Protein AF-A0A2G6D3P4-F1 (afdb_monomer_lite)

pLDDT: mean 76.09, std 11.45, range [40.69, 96.81]

Secondary structure (DSSP, 8-state):
---PPP--------HHHHHHHHHTS----------S----HHHHHHHHHHHHHHHHHHHHHHHHHHHHHHHHHHHHHHHHHHHH-----STTHHHHHHHHHHHHHHHHHHHHHHHHHHHHHHHHHHHGGG-S-S-GGG--HHHHHHHHHHHHHTT-TTS-----HHHHHTTT-SS----HHHHHHHHHHHHHH--

Radius of gyration: 41.56 Å; chains: 1; bounding box: 127×33×103 Å

Sequence (195 aa):
MNTQPAIEPLQAIDPAKVEAALAKLKDIQLPEPVSWWPLSTCTIAAIVTLLMLLIALGLFAWFRKKNRWRRSALKQLDEIIKTHGTPATDNTGRELQANRLQSTAEACNTLVKALVIQRQPFIAKKYGANNPVTDPASLSGESWVNFLEGVYADCKPARPGLDLSALSEAGYQPSPTYECQHLFHQLKQWIRCCP

Structure (mmCIF, N/CA/C/O backbone):
data_AF-A0A2G6D3P4-F1
#
_entry.id   AF-A0A2G6D3P4-F1
#
loop_
_atom_site.group_PDB
_atom_site.id
_atom_site.type_symbol
_atom_site.label_atom_id
_atom_site.label_alt_id
_atom_site.label_comp_id
_atom_site.label_asym_id
_atom_site.label_entity_id
_atom_site.label_seq_id
_atom_site.pdbx_PDB_ins_code
_atom_site.Cartn_x
_atom_site.Cartn_y
_atom_site.Cartn_z
_atom_site.occupancy
_atom_site.B_iso_or_equiv
_atom_site.auth_seq_id
_atom_site.auth_comp_id
_atom_site.auth_asym_id
_atom_site.auth_atom_id
_atom_site.pdbx_PDB_model_num
ATOM 1 N N . MET A 1 1 ? 106.662 13.084 -48.427 1.00 40.69 1 MET A N 1
ATOM 2 C CA . MET A 1 1 ? 105.937 13.138 -49.715 1.00 40.69 1 MET A CA 1
ATOM 3 C C . MET A 1 1 ? 104.500 12.720 -49.470 1.00 40.69 1 MET A C 1
ATOM 5 O O . MET A 1 1 ? 104.277 11.746 -48.769 1.00 40.69 1 MET A O 1
ATOM 9 N N . ASN A 1 2 ? 103.579 13.551 -49.944 1.00 40.81 2 ASN A N 1
ATOM 10 C CA . ASN A 1 2 ? 102.164 13.643 -49.586 1.00 40.81 2 ASN A CA 1
ATOM 11 C C . ASN A 1 2 ? 101.322 12.606 -50.358 1.00 40.81 2 ASN A C 1
ATOM 13 O O . ASN A 1 2 ? 101.506 12.489 -51.568 1.00 40.81 2 ASN A O 1
ATOM 17 N N . THR A 1 3 ? 100.384 11.908 -49.712 1.00 52.50 3 THR A N 1
ATOM 18 C CA . THR A 1 3 ? 99.312 11.151 -50.383 1.00 52.50 3 THR A CA 1
ATOM 19 C C . THR A 1 3 ? 97.989 11.877 -50.167 1.00 52.50 3 THR A C 1
ATOM 21 O O . THR A 1 3 ? 97.460 11.936 -49.061 1.00 52.50 3 THR A O 1
ATOM 24 N N . GLN A 1 4 ? 97.464 12.456 -51.242 1.00 53.19 4 GLN A N 1
ATOM 25 C CA . GLN A 1 4 ? 96.160 13.108 -51.276 1.00 53.19 4 GLN A CA 1
ATOM 26 C C . GLN A 1 4 ? 95.146 12.105 -51.851 1.00 53.19 4 GLN A C 1
ATOM 28 O O . GLN A 1 4 ? 95.385 11.610 -52.955 1.00 53.19 4 GLN A O 1
ATOM 33 N N . PRO A 1 5 ? 94.053 11.750 -51.148 1.00 59.22 5 PRO A N 1
ATOM 34 C CA . PRO A 1 5 ? 93.021 10.902 -51.730 1.00 59.22 5 PRO A CA 1
ATOM 35 C C . PRO A 1 5 ? 92.247 11.692 -52.793 1.00 59.22 5 PRO A C 1
ATOM 37 O O . PRO A 1 5 ? 91.848 12.837 -52.574 1.00 59.22 5 PRO A O 1
ATOM 40 N N . ALA A 1 6 ? 92.078 11.078 -53.962 1.00 54.66 6 ALA A N 1
ATOM 41 C CA . ALA A 1 6 ? 91.296 11.615 -55.064 1.00 54.66 6 ALA A CA 1
ATOM 42 C C . ALA A 1 6 ? 89.825 11.747 -54.642 1.00 54.66 6 ALA A C 1
ATOM 44 O O . ALA A 1 6 ? 89.206 10.784 -54.198 1.00 54.66 6 ALA A O 1
ATOM 45 N N . ILE A 1 7 ? 89.282 12.954 -54.770 1.00 60.28 7 ILE A N 1
ATOM 46 C CA . ILE A 1 7 ? 87.863 13.243 -54.575 1.00 60.28 7 ILE A CA 1
ATOM 47 C C . ILE A 1 7 ? 87.139 12.734 -55.830 1.00 60.28 7 ILE A C 1
ATOM 49 O O . ILE A 1 7 ? 87.383 13.250 -56.921 1.00 60.28 7 ILE A O 1
ATOM 53 N N . GLU A 1 8 ? 86.292 11.709 -55.698 1.00 63.56 8 GLU A N 1
ATOM 54 C CA . GLU A 1 8 ? 85.389 11.288 -56.776 1.00 63.56 8 GLU A CA 1
ATOM 55 C C . GLU A 1 8 ? 84.456 12.452 -57.158 1.00 63.56 8 GLU A C 1
ATOM 57 O O . GLU A 1 8 ? 83.925 13.131 -56.272 1.00 63.56 8 GLU A O 1
ATOM 62 N N . PRO A 1 9 ? 84.241 12.724 -58.458 1.00 58.31 9 PRO A N 1
ATOM 63 C CA . PRO A 1 9 ? 83.330 13.777 -58.872 1.00 58.31 9 PRO A CA 1
ATOM 64 C C . PRO A 1 9 ? 81.895 13.404 -58.485 1.00 58.31 9 PRO A C 1
ATOM 66 O O . PRO A 1 9 ? 81.445 12.285 -58.725 1.00 58.31 9 PRO A O 1
ATOM 69 N N . LEU A 1 10 ? 81.183 14.374 -57.906 1.00 59.03 10 LEU A N 1
ATOM 70 C CA . LEU A 1 10 ? 79.758 14.323 -57.583 1.00 59.03 10 LEU A CA 1
ATOM 71 C C . LEU A 1 10 ? 78.987 13.798 -58.811 1.00 59.03 10 LEU A C 1
ATOM 73 O O . LEU A 1 10 ? 78.816 14.528 -59.789 1.00 59.03 10 LEU A O 1
ATOM 77 N N . GLN A 1 11 ? 78.576 12.524 -58.802 1.00 62.19 11 GLN A N 1
ATOM 78 C CA . GLN A 1 11 ? 77.778 11.962 -59.890 1.00 62.19 11 GLN A CA 1
ATOM 79 C C . GLN A 1 11 ? 76.474 12.753 -59.968 1.00 62.19 11 GLN A C 1
ATOM 81 O O . GLN A 1 11 ? 75.635 12.682 -59.069 1.00 62.19 11 GLN A O 1
ATOM 86 N N . ALA A 1 12 ? 76.335 13.548 -61.031 1.00 63.56 12 ALA A N 1
ATOM 87 C CA . ALA A 1 12 ? 75.114 14.272 -61.321 1.00 63.56 12 ALA A CA 1
ATOM 88 C C . ALA A 1 12 ? 73.964 13.263 -61.384 1.00 63.56 12 ALA A C 1
ATOM 90 O O . ALA A 1 12 ? 74.033 12.258 -62.093 1.00 63.56 12 ALA A O 1
ATOM 91 N N . ILE A 1 13 ? 72.936 13.515 -60.579 1.00 62.88 13 ILE A N 1
ATOM 92 C CA . ILE A 1 13 ? 71.739 12.688 -60.502 1.00 62.88 13 ILE A CA 1
ATOM 93 C C . ILE A 1 13 ? 71.112 12.666 -61.898 1.00 62.88 13 ILE A C 1
ATOM 95 O O . ILE A 1 13 ? 70.666 13.694 -62.398 1.00 62.88 13 ILE A O 1
ATOM 99 N N . ASP A 1 14 ? 71.131 11.495 -62.528 1.00 74.44 14 ASP A N 1
ATOM 100 C CA . ASP A 1 14 ? 70.670 11.303 -63.899 1.00 74.44 14 ASP A CA 1
ATOM 101 C C . ASP A 1 14 ? 69.138 11.479 -63.946 1.00 74.44 14 ASP A C 1
ATOM 103 O O . ASP A 1 14 ? 68.418 10.666 -63.344 1.00 74.44 14 ASP A O 1
ATOM 107 N N . PRO A 1 15 ? 68.605 12.535 -64.594 1.00 67.25 15 PRO A N 1
ATOM 108 C CA . PRO A 1 15 ? 67.179 12.864 -64.532 1.00 67.25 15 PRO A CA 1
ATOM 109 C C . PRO A 1 15 ? 66.312 11.725 -65.080 1.00 67.25 15 PRO A C 1
ATOM 111 O O . PRO A 1 15 ? 65.236 11.460 -64.548 1.00 67.25 15 PRO A O 1
ATOM 114 N N . ALA A 1 16 ? 66.836 10.953 -66.037 1.00 69.94 16 ALA A N 1
ATOM 115 C CA . ALA A 1 16 ? 66.169 9.777 -66.585 1.00 69.94 16 ALA A CA 1
ATOM 116 C C . ALA A 1 16 ? 65.979 8.650 -65.547 1.00 69.94 16 ALA A C 1
ATOM 118 O O . ALA A 1 16 ? 64.973 7.938 -65.571 1.00 69.94 16 ALA A O 1
ATOM 119 N N . LYS A 1 17 ? 66.909 8.488 -64.592 1.00 72.62 17 LYS A N 1
ATOM 120 C CA . LYS A 1 17 ? 66.753 7.521 -63.488 1.00 72.62 17 LYS A CA 1
ATOM 121 C C . LYS A 1 17 ? 65.737 7.992 -62.455 1.00 72.62 17 LYS A C 1
ATOM 123 O O . LYS A 1 17 ? 65.026 7.160 -61.895 1.00 72.62 17 LYS A O 1
ATOM 128 N N . VAL A 1 18 ? 65.658 9.298 -62.209 1.00 74.44 18 VAL A N 1
ATOM 129 C CA . VAL A 1 18 ? 64.673 9.882 -61.287 1.00 74.44 18 VAL A CA 1
ATOM 130 C C . VAL A 1 18 ? 63.266 9.752 -61.862 1.00 74.44 18 VAL A C 1
ATOM 132 O O . VAL A 1 18 ? 62.363 9.312 -61.155 1.00 74.44 18 VAL A O 1
ATOM 135 N N . GLU A 1 19 ? 63.086 10.022 -63.153 1.00 70.50 19 GLU A N 1
ATOM 136 C CA . GLU A 1 19 ? 61.807 9.826 -63.841 1.00 70.50 19 GLU A CA 1
ATOM 137 C C . GLU A 1 19 ? 61.385 8.352 -63.864 1.00 70.50 19 GLU 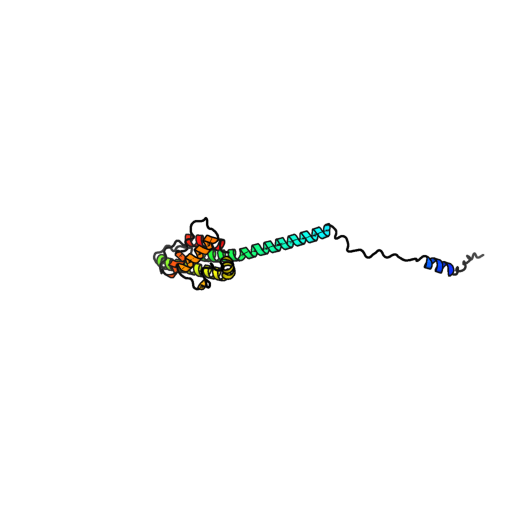A C 1
ATOM 139 O O . GLU A 1 19 ? 60.225 8.040 -63.602 1.00 70.50 19 GLU A O 1
ATOM 144 N N . ALA A 1 20 ? 62.324 7.421 -64.066 1.00 71.38 20 ALA A N 1
ATOM 145 C CA . ALA A 1 20 ? 62.048 5.986 -63.979 1.00 71.38 20 ALA A CA 1
ATOM 146 C C . ALA A 1 20 ? 61.698 5.521 -62.549 1.00 71.38 20 ALA A C 1
ATOM 148 O O . ALA A 1 20 ? 60.887 4.608 -62.376 1.00 71.38 20 ALA A O 1
ATOM 149 N N . ALA A 1 21 ? 62.287 6.139 -61.520 1.00 68.00 21 ALA A N 1
ATOM 150 C CA . ALA A 1 21 ? 61.962 5.873 -60.118 1.00 68.00 21 ALA A CA 1
ATOM 151 C C . ALA A 1 21 ? 60.590 6.451 -59.725 1.00 68.00 21 ALA A C 1
ATOM 153 O O . ALA A 1 21 ? 59.828 5.787 -59.025 1.00 68.00 21 ALA A O 1
ATOM 154 N N . LEU A 1 22 ? 60.242 7.635 -60.234 1.00 63.53 22 LEU A N 1
ATOM 155 C CA . LEU A 1 22 ? 58.929 8.264 -60.061 1.00 63.53 22 LEU A CA 1
ATOM 156 C C . LEU A 1 22 ? 57.829 7.504 -60.808 1.00 63.53 22 LEU A C 1
ATOM 158 O O . LEU A 1 22 ? 56.766 7.264 -60.246 1.00 63.53 22 LEU A O 1
ATOM 162 N N . ALA A 1 23 ? 58.099 7.028 -62.026 1.00 68.12 23 ALA A N 1
ATOM 163 C CA . ALA A 1 23 ? 57.183 6.165 -62.775 1.00 68.12 23 ALA A CA 1
ATOM 164 C C . ALA A 1 23 ? 56.962 4.799 -62.093 1.00 68.12 23 ALA A C 1
ATOM 166 O O . ALA A 1 23 ? 55.932 4.155 -62.296 1.00 68.12 23 ALA A O 1
ATOM 167 N N . LYS A 1 24 ? 57.917 4.358 -61.260 1.00 61.88 24 LYS A N 1
ATOM 168 C CA . LYS A 1 24 ? 57.793 3.185 -60.382 1.00 61.88 24 LYS A CA 1
ATOM 169 C C . LYS A 1 24 ? 57.070 3.465 -59.069 1.00 61.88 24 LYS A C 1
ATOM 171 O O . LYS A 1 24 ? 56.653 2.501 -58.429 1.00 61.88 24 LYS A O 1
ATOM 176 N N . LEU A 1 25 ? 56.841 4.727 -58.697 1.00 63.59 25 LEU A N 1
ATOM 177 C CA . LEU A 1 25 ? 55.941 5.116 -57.605 1.00 63.59 25 LEU A CA 1
ATOM 178 C C . LEU A 1 25 ? 54.478 5.037 -58.073 1.00 63.59 25 LEU A C 1
ATOM 180 O O . LEU A 1 25 ? 53.662 5.939 -57.899 1.00 63.59 25 LEU A O 1
ATOM 184 N N . LYS A 1 26 ? 54.184 3.924 -58.740 1.00 54.78 26 LYS A N 1
ATOM 185 C CA . LYS A 1 26 ? 52.885 3.519 -59.219 1.00 54.78 26 LYS A CA 1
ATOM 186 C C . LYS A 1 26 ? 52.049 3.194 -57.987 1.00 54.78 26 LYS A C 1
ATOM 188 O O . LYS A 1 26 ? 52.207 2.135 -57.394 1.00 54.78 26 LYS A O 1
ATOM 193 N N . ASP A 1 27 ? 51.204 4.154 -57.639 1.00 60.56 27 ASP A N 1
ATOM 194 C CA . ASP A 1 27 ? 49.850 3.913 -57.156 1.00 60.56 27 ASP A CA 1
ATOM 195 C C . ASP A 1 27 ? 49.768 3.038 -55.892 1.00 60.56 27 ASP A C 1
ATOM 197 O O . ASP A 1 27 ? 49.612 1.816 -55.949 1.00 60.56 27 ASP A O 1
ATOM 201 N N . ILE A 1 28 ? 49.874 3.683 -54.722 1.00 62.25 28 ILE A N 1
ATOM 202 C CA . ILE A 1 28 ? 49.417 3.092 -53.460 1.00 62.25 28 ILE A CA 1
ATOM 203 C C . ILE A 1 28 ? 47.921 2.817 -53.635 1.00 62.25 28 ILE A C 1
ATOM 205 O O . ILE A 1 28 ? 47.090 3.715 -53.541 1.00 62.25 28 ILE A O 1
ATOM 209 N N . GLN A 1 29 ? 47.582 1.564 -53.918 1.00 64.94 29 GLN A N 1
ATOM 210 C CA . GLN A 1 29 ? 46.211 1.087 -53.854 1.00 64.94 29 GLN A CA 1
ATOM 211 C C . GLN A 1 29 ? 45.766 1.214 -52.396 1.00 64.94 29 GLN A C 1
ATOM 213 O O . GLN A 1 29 ? 46.177 0.428 -51.540 1.00 64.94 29 GLN A O 1
ATOM 218 N N . LEU A 1 30 ? 44.975 2.245 -52.088 1.00 67.31 30 LEU A N 1
ATOM 219 C CA . LEU A 1 30 ? 44.277 2.301 -50.810 1.00 67.31 30 LEU A CA 1
ATOM 220 C C . LEU A 1 30 ? 43.332 1.094 -50.771 1.00 67.31 30 LEU A C 1
ATOM 222 O O . LEU A 1 30 ? 42.590 0.893 -51.738 1.00 67.31 30 LEU A O 1
ATOM 226 N N . PRO A 1 31 ? 43.341 0.284 -49.695 1.00 69.88 31 PRO A N 1
ATOM 227 C CA . PRO A 1 31 ? 42.348 -0.763 -49.559 1.00 69.88 31 PRO A CA 1
ATOM 228 C C . PRO A 1 31 ? 40.966 -0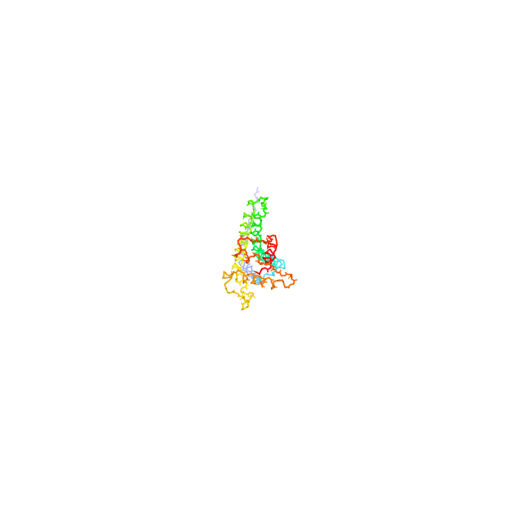.114 -4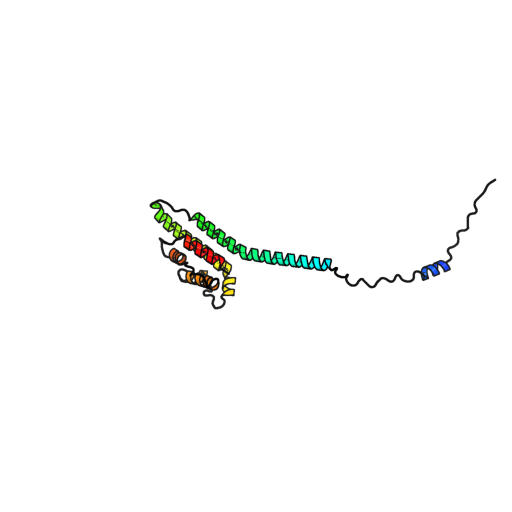9.580 1.00 69.88 31 PRO A C 1
ATOM 230 O O . PRO A 1 31 ? 40.767 0.985 -49.050 1.00 69.88 31 PRO A O 1
ATOM 233 N N . GLU A 1 32 ? 40.023 -0.799 -50.214 1.00 72.50 32 GLU A N 1
ATOM 234 C CA . GLU A 1 32 ? 38.603 -0.472 -50.149 1.00 72.50 32 GLU A CA 1
ATOM 235 C C . GLU A 1 32 ? 38.230 -0.142 -48.692 1.00 72.50 32 GLU A C 1
ATOM 237 O O . GLU A 1 32 ? 38.691 -0.829 -47.770 1.00 72.50 32 GLU A O 1
ATOM 242 N N . PRO A 1 33 ? 37.483 0.956 -48.455 1.00 70.12 33 PRO A N 1
ATOM 243 C CA . PRO A 1 33 ? 37.235 1.453 -47.111 1.00 70.12 33 PRO A CA 1
ATOM 244 C C . PRO A 1 33 ? 36.675 0.314 -46.272 1.00 70.12 33 PRO A C 1
ATOM 246 O O . PRO A 1 33 ? 35.679 -0.300 -46.661 1.00 70.12 33 PRO A O 1
ATOM 249 N N . VAL A 1 34 ? 37.347 0.023 -45.151 1.00 64.62 34 VAL A N 1
ATOM 250 C CA . VAL A 1 34 ? 36.978 -1.060 -44.236 1.00 64.62 34 VAL A CA 1
ATOM 251 C C . VAL A 1 34 ? 35.489 -0.963 -43.954 1.00 64.62 34 VAL A C 1
ATOM 253 O O . VAL A 1 34 ? 35.012 -0.068 -43.255 1.00 64.62 34 VAL A O 1
ATOM 256 N N . SER A 1 35 ? 34.746 -1.862 -44.591 1.00 68.81 35 SER A N 1
ATOM 257 C CA . SER A 1 35 ? 33.307 -1.936 -44.464 1.00 68.81 35 SER A CA 1
ATOM 258 C C . SER A 1 35 ? 33.068 -2.292 -43.012 1.00 68.81 35 SER A C 1
ATOM 260 O O . SER A 1 35 ? 33.441 -3.391 -42.619 1.00 68.81 35 SER A O 1
ATOM 262 N N . TRP A 1 36 ? 32.607 -1.303 -42.232 1.00 64.50 36 TRP A N 1
ATOM 263 C CA . TRP A 1 36 ? 32.040 -1.431 -40.889 1.00 64.50 36 TRP A CA 1
ATOM 264 C C . TRP A 1 36 ? 32.477 -2.737 -40.213 1.00 64.50 36 TRP A C 1
ATOM 266 O O . TRP A 1 36 ? 31.838 -3.771 -40.361 1.00 64.50 36 TRP A O 1
ATOM 276 N N . TRP A 1 37 ? 33.649 -2.671 -39.578 1.00 54.88 37 TRP A N 1
ATOM 277 C CA . TRP A 1 37 ? 34.320 -3.746 -38.843 1.00 54.88 37 TRP A CA 1
ATOM 278 C C . TRP A 1 37 ? 33.369 -4.858 -38.374 1.00 54.88 37 TRP A C 1
ATOM 280 O O . TRP A 1 37 ? 32.312 -4.523 -37.824 1.00 54.88 37 TRP A O 1
ATOM 290 N N . PRO A 1 38 ? 33.747 -6.152 -38.497 1.00 61.94 38 PRO A N 1
ATOM 291 C CA . PRO A 1 38 ? 32.932 -7.228 -37.962 1.00 61.94 38 PRO A CA 1
ATOM 292 C C . PRO A 1 38 ? 32.734 -6.873 -36.503 1.00 61.94 38 PRO A C 1
ATOM 294 O O . PRO A 1 38 ? 33.708 -6.708 -35.768 1.00 61.94 38 PRO A O 1
ATOM 297 N N . LEU A 1 39 ? 31.492 -6.613 -36.116 1.00 68.06 39 LEU A N 1
ATOM 298 C CA . LEU A 1 39 ? 31.174 -6.313 -34.740 1.00 68.06 39 LEU A CA 1
ATOM 299 C C . LEU A 1 39 ? 31.595 -7.571 -33.982 1.00 68.06 39 LEU A C 1
ATOM 301 O O . LEU A 1 39 ? 30.905 -8.587 -34.051 1.00 68.06 39 LEU A O 1
ATOM 305 N N . SER A 1 40 ? 32.814 -7.555 -33.430 1.00 75.62 40 SER A N 1
ATOM 306 C CA . SER A 1 40 ? 33.474 -8.752 -32.928 1.00 75.62 40 SER A CA 1
ATOM 307 C C . SER A 1 40 ? 32.509 -9.448 -31.989 1.00 75.62 40 SER A C 1
ATOM 309 O O . SER A 1 40 ? 31.834 -8.782 -31.207 1.00 75.62 40 SER A O 1
ATOM 311 N N . THR A 1 41 ? 32.430 -10.776 -32.023 1.00 78.75 41 THR A N 1
ATOM 312 C CA . THR A 1 41 ? 31.484 -11.521 -31.177 1.00 78.75 41 THR A CA 1
ATOM 313 C C . THR A 1 41 ? 31.548 -11.070 -29.707 1.00 78.75 41 THR A C 1
ATOM 315 O O . THR A 1 41 ? 30.524 -11.004 -29.033 1.00 78.75 41 THR A O 1
ATOM 318 N N . CYS A 1 42 ? 32.725 -10.640 -29.233 1.00 83.50 42 CYS A N 1
ATOM 319 C CA . CYS A 1 42 ? 32.935 -10.035 -27.918 1.00 83.50 42 CYS A CA 1
ATOM 320 C C . CYS A 1 42 ? 32.236 -8.675 -27.703 1.00 83.50 42 CYS A C 1
ATOM 322 O O . CYS A 1 42 ? 31.722 -8.441 -26.613 1.00 83.50 42 CYS A O 1
ATOM 324 N N . THR A 1 43 ? 32.192 -7.773 -28.692 1.00 85.38 43 THR A N 1
ATOM 325 C CA . THR A 1 43 ? 31.484 -6.484 -28.565 1.00 85.38 43 THR A CA 1
ATOM 326 C C . THR A 1 43 ? 29.975 -6.681 -28.620 1.00 85.38 43 THR A C 1
ATOM 328 O O . THR A 1 43 ? 29.269 -6.085 -27.809 1.00 85.38 43 THR A O 1
ATOM 331 N N . ILE A 1 44 ? 29.479 -7.580 -29.479 1.00 89.12 44 ILE A N 1
ATOM 332 C CA . ILE A 1 44 ? 28.066 -7.996 -29.473 1.00 89.12 44 ILE A CA 1
ATOM 333 C C . ILE A 1 44 ? 27.707 -8.571 -28.102 1.00 89.12 44 ILE A C 1
ATOM 335 O O . ILE A 1 44 ? 26.735 -8.135 -27.487 1.00 89.12 44 ILE A O 1
ATOM 339 N N . ALA A 1 45 ? 28.516 -9.501 -27.586 1.00 90.19 45 ALA A N 1
ATOM 340 C CA . ALA A 1 45 ? 28.307 -10.090 -26.268 1.00 90.19 45 ALA A CA 1
ATOM 341 C C . ALA A 1 45 ? 28.327 -9.032 -25.154 1.00 90.19 45 ALA A C 1
ATOM 343 O O . ALA A 1 45 ? 27.478 -9.074 -24.263 1.00 90.19 45 ALA A O 1
ATOM 344 N N . ALA A 1 46 ? 29.231 -8.050 -25.216 1.00 91.19 46 ALA A N 1
ATOM 345 C CA . ALA A 1 46 ? 29.286 -6.963 -24.243 1.00 91.19 46 ALA A CA 1
ATOM 346 C C . ALA A 1 46 ? 28.031 -6.077 -24.300 1.00 91.19 46 ALA A C 1
ATOM 348 O O . ALA A 1 46 ? 27.447 -5.782 -23.258 1.00 91.19 46 ALA A O 1
ATOM 349 N N . ILE A 1 47 ? 27.571 -5.705 -25.500 1.00 92.62 47 ILE A N 1
ATOM 350 C CA . ILE A 1 47 ? 26.354 -4.904 -25.698 1.00 92.62 47 ILE A CA 1
ATOM 351 C C . ILE A 1 47 ? 25.122 -5.660 -25.197 1.00 92.62 47 ILE A C 1
ATOM 353 O O . ILE A 1 47 ? 24.318 -5.091 -24.463 1.00 92.62 47 ILE A O 1
ATOM 357 N N . VAL A 1 48 ? 24.982 -6.944 -25.539 1.00 94.44 48 VAL A N 1
ATOM 358 C CA . VAL A 1 48 ? 23.867 -7.787 -25.079 1.00 94.44 48 VAL A CA 1
ATOM 359 C C . VAL A 1 48 ? 23.884 -7.931 -23.559 1.00 94.44 48 VAL A C 1
ATOM 361 O O . VAL A 1 48 ? 22.842 -7.796 -22.919 1.00 94.44 48 VAL A O 1
ATOM 364 N N . THR A 1 49 ? 25.060 -8.145 -22.966 1.00 95.12 49 THR A N 1
ATOM 365 C CA . THR A 1 49 ? 25.217 -8.236 -21.507 1.00 95.12 49 THR A CA 1
ATOM 366 C C . THR A 1 49 ? 24.830 -6.922 -20.832 1.00 95.12 49 THR A C 1
ATOM 368 O O . THR A 1 49 ? 24.088 -6.927 -19.849 1.00 95.12 49 THR A O 1
ATOM 371 N N . LEU A 1 50 ? 25.267 -5.787 -21.385 1.00 95.81 50 LEU A N 1
ATOM 372 C CA . LEU A 1 50 ? 24.908 -4.461 -20.891 1.00 95.81 50 LEU A CA 1
ATOM 373 C C . LEU A 1 50 ? 23.395 -4.217 -20.989 1.00 95.81 50 LEU A C 1
ATOM 375 O O . LEU A 1 50 ? 22.786 -3.765 -20.022 1.00 95.81 50 LEU A O 1
ATOM 379 N N . LEU A 1 51 ? 22.772 -4.568 -22.117 1.00 96.62 51 LEU A N 1
ATOM 380 C CA . LEU A 1 51 ? 21.323 -4.470 -22.317 1.00 96.62 51 LEU A CA 1
ATOM 381 C C . LEU A 1 51 ? 20.548 -5.330 -21.314 1.00 96.62 51 LEU A C 1
ATOM 383 O O . LEU A 1 51 ? 19.629 -4.829 -20.669 1.00 96.62 51 LEU A O 1
ATOM 387 N N . MET A 1 52 ? 20.944 -6.591 -21.127 1.00 96.25 52 MET A N 1
ATOM 388 C CA . MET A 1 52 ? 20.358 -7.487 -20.123 1.00 96.25 52 MET A CA 1
ATOM 389 C C . MET A 1 52 ? 20.469 -6.906 -18.714 1.00 96.25 52 MET A C 1
ATOM 391 O O . MET A 1 52 ? 19.496 -6.934 -17.962 1.00 96.25 52 MET A O 1
ATOM 395 N N . LEU A 1 53 ? 21.620 -6.329 -18.363 1.00 96.81 53 LEU A N 1
ATOM 396 C CA . LEU A 1 53 ? 21.833 -5.709 -17.058 1.00 96.81 53 LEU A CA 1
ATOM 397 C C . LEU A 1 53 ? 20.946 -4.471 -16.865 1.00 96.81 53 LEU A C 1
ATOM 399 O O . LEU A 1 53 ? 20.325 -4.324 -15.814 1.00 96.81 53 LEU A O 1
ATOM 403 N N . LEU A 1 54 ? 20.815 -3.618 -17.883 1.00 96.38 54 LEU A N 1
ATOM 404 C CA . LEU A 1 54 ? 19.919 -2.458 -17.846 1.00 96.38 54 LEU A CA 1
ATOM 405 C C . LEU A 1 54 ? 18.447 -2.871 -17.724 1.00 96.38 54 LEU A C 1
ATOM 407 O O . LEU A 1 54 ? 17.718 -2.299 -16.913 1.00 96.38 54 LEU A O 1
ATOM 411 N N . ILE A 1 55 ? 18.013 -3.891 -18.470 1.00 95.88 55 ILE A N 1
ATOM 412 C CA . ILE A 1 55 ? 16.654 -4.439 -18.377 1.00 95.88 55 ILE A CA 1
ATOM 413 C C . ILE A 1 55 ? 16.420 -5.031 -16.985 1.00 95.88 55 ILE A C 1
ATOM 415 O O . ILE A 1 55 ? 15.408 -4.726 -16.354 1.00 95.88 55 ILE A O 1
ATOM 419 N N . ALA A 1 56 ? 17.361 -5.821 -16.465 1.00 94.56 56 ALA A N 1
ATOM 420 C CA . ALA A 1 56 ? 17.274 -6.404 -15.132 1.00 94.56 56 ALA A CA 1
ATOM 421 C C . ALA A 1 56 ? 17.187 -5.323 -14.046 1.00 94.56 56 ALA A C 1
ATOM 423 O O . ALA A 1 56 ? 16.331 -5.411 -13.166 1.00 94.56 56 ALA A O 1
ATOM 424 N N . LEU A 1 57 ? 18.005 -4.269 -14.127 1.00 94.81 57 LEU A N 1
ATOM 425 C CA . LEU A 1 57 ? 17.948 -3.127 -13.212 1.00 94.81 57 LEU A CA 1
ATOM 426 C C . LEU A 1 57 ? 16.631 -2.358 -13.336 1.00 94.81 57 LEU A C 1
ATOM 428 O O . LEU A 1 57 ? 16.047 -1.991 -12.316 1.00 94.81 57 LEU A O 1
ATOM 432 N N .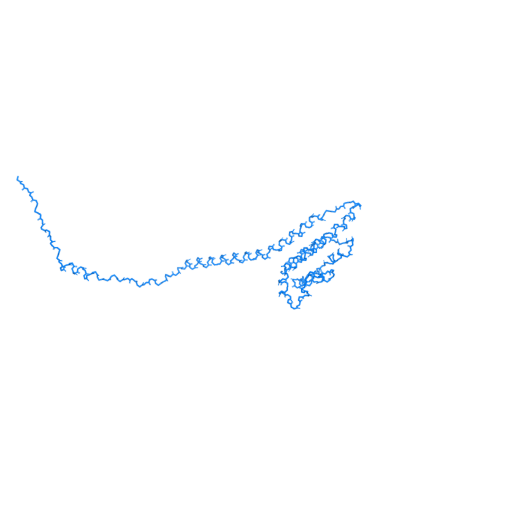 GLY A 1 58 ? 16.135 -2.145 -14.555 1.00 93.19 58 GLY A N 1
ATOM 433 C CA . GLY A 1 58 ? 14.856 -1.488 -14.815 1.00 93.19 58 GLY A CA 1
ATOM 434 C C . GLY A 1 58 ? 13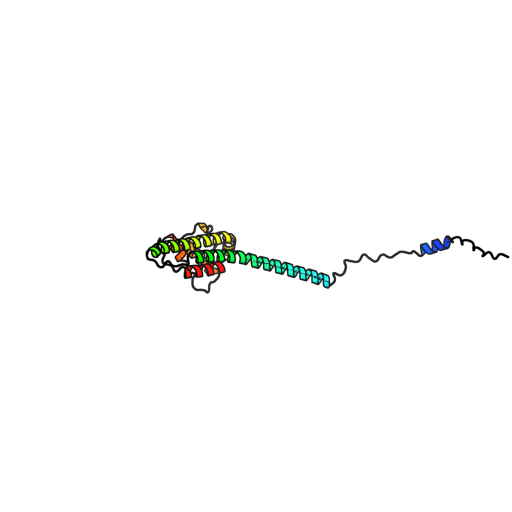.681 -2.269 -14.230 1.00 93.19 58 GLY A C 1
ATOM 435 O O . GLY A 1 58 ? 12.880 -1.714 -13.473 1.00 93.19 58 GLY A O 1
ATOM 436 N N . LEU A 1 59 ? 13.621 -3.576 -14.497 1.00 90.44 59 LEU A N 1
ATOM 437 C CA . LEU A 1 59 ? 12.640 -4.483 -13.906 1.00 90.44 59 LEU A CA 1
ATOM 438 C C . LEU A 1 59 ? 12.772 -4.493 -12.384 1.00 90.44 59 LEU A C 1
ATOM 440 O O . LEU A 1 59 ? 11.778 -4.308 -11.689 1.00 90.44 59 LEU A O 1
ATOM 444 N N . PHE A 1 60 ? 13.980 -4.626 -11.840 1.00 90.06 60 PHE A N 1
ATOM 445 C CA . PHE A 1 60 ? 14.220 -4.639 -10.398 1.00 90.06 60 PHE A CA 1
ATOM 446 C C . PHE A 1 60 ? 13.793 -3.333 -9.716 1.00 90.06 60 PHE A C 1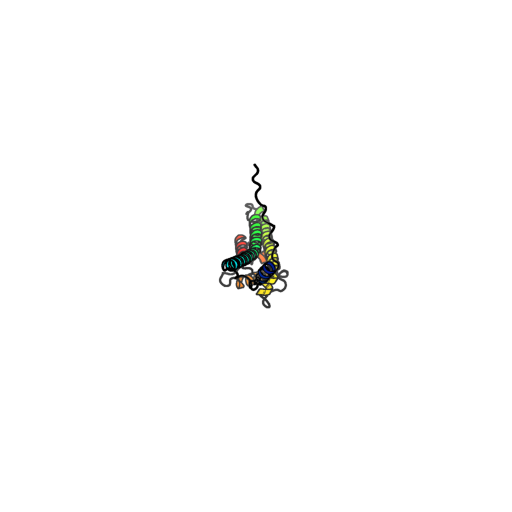
ATOM 448 O O . PHE A 1 60 ? 13.129 -3.356 -8.675 1.00 90.06 60 PHE A O 1
ATOM 455 N N . ALA A 1 61 ? 14.118 -2.183 -10.308 1.00 87.06 61 ALA A N 1
ATOM 456 C CA . ALA A 1 61 ? 13.693 -0.875 -9.827 1.00 87.06 61 ALA A CA 1
ATOM 457 C C . ALA A 1 61 ? 12.168 -0.724 -9.899 1.00 87.06 61 ALA A C 1
ATOM 459 O O . ALA A 1 61 ? 11.551 -0.217 -8.959 1.00 87.06 61 ALA A O 1
ATOM 460 N N . TRP A 1 62 ? 11.544 -1.218 -10.968 1.00 81.88 62 TRP A N 1
ATOM 461 C CA . TRP A 1 62 ? 10.094 -1.240 -11.128 1.00 81.88 62 TRP A CA 1
ATOM 462 C C . TRP A 1 62 ? 9.408 -2.148 -10.102 1.00 81.88 62 TRP A C 1
ATOM 464 O O . TRP A 1 62 ? 8.475 -1.704 -9.429 1.00 81.88 62 TRP A O 1
ATOM 474 N N . PHE A 1 63 ? 9.909 -3.366 -9.885 1.00 76.06 63 PHE A N 1
ATOM 475 C CA . PHE A 1 63 ? 9.450 -4.276 -8.833 1.00 76.06 63 PHE A CA 1
ATOM 476 C C . PHE A 1 63 ? 9.623 -3.656 -7.443 1.00 76.06 63 PHE A C 1
ATOM 478 O O . PHE A 1 63 ? 8.712 -3.723 -6.612 1.00 76.06 63 PHE A O 1
ATOM 485 N N . ARG A 1 64 ? 10.745 -2.969 -7.189 1.00 74.56 64 ARG A N 1
ATOM 486 C CA . ARG A 1 64 ? 10.931 -2.205 -5.950 1.00 74.56 64 ARG A CA 1
ATOM 487 C C . ARG A 1 64 ? 9.898 -1.096 -5.824 1.00 74.56 64 ARG A C 1
ATOM 489 O O . ARG A 1 64 ? 9.242 -1.031 -4.789 1.00 74.56 64 ARG A O 1
ATOM 496 N N . LYS A 1 65 ? 9.699 -0.256 -6.844 1.00 71.38 65 LYS A N 1
ATOM 497 C CA . LYS A 1 65 ? 8.716 0.845 -6.824 1.00 71.38 65 LYS A CA 1
ATOM 498 C C . LYS A 1 65 ? 7.296 0.318 -6.591 1.00 71.38 65 LYS A C 1
ATOM 500 O O . LYS A 1 65 ? 6.571 0.875 -5.767 1.00 71.38 65 LYS A O 1
ATOM 505 N N . LYS A 1 66 ? 6.948 -0.812 -7.212 1.00 68.94 66 LYS A N 1
ATOM 506 C CA . LYS A 1 66 ? 5.695 -1.544 -6.980 1.00 68.94 66 LYS A CA 1
ATOM 507 C C . LYS A 1 66 ? 5.528 -2.060 -5.553 1.00 68.94 66 LYS A C 1
ATOM 509 O O . LYS A 1 66 ? 4.398 -2.190 -5.120 1.00 68.94 66 LYS A O 1
ATOM 514 N N . ASN A 1 67 ? 6.596 -2.308 -4.801 1.00 75.44 67 ASN A N 1
ATOM 515 C CA . ASN A 1 67 ? 6.498 -2.727 -3.398 1.00 75.44 67 ASN A CA 1
ATOM 516 C C . ASN A 1 67 ? 6.743 -1.595 -2.388 1.00 75.44 67 ASN A C 1
ATOM 518 O O . ASN A 1 67 ? 6.455 -1.770 -1.203 1.00 75.44 67 ASN A O 1
ATOM 522 N N . ARG A 1 68 ? 7.251 -0.428 -2.812 1.00 77.94 68 ARG A N 1
ATOM 523 C CA . ARG A 1 68 ? 7.538 0.698 -1.903 1.00 77.94 68 ARG A CA 1
ATOM 524 C C . ARG A 1 68 ? 6.284 1.230 -1.212 1.00 77.94 68 ARG A C 1
ATOM 526 O O . ARG A 1 68 ? 6.332 1.473 -0.012 1.00 77.94 68 ARG A O 1
ATOM 533 N N . TRP A 1 69 ? 5.172 1.365 -1.934 1.00 79.75 69 TRP A N 1
ATOM 534 C CA . TRP A 1 69 ? 3.920 1.871 -1.360 1.00 79.75 69 TRP A CA 1
ATOM 535 C C . TRP A 1 69 ? 3.323 0.901 -0.336 1.00 79.75 69 TRP A C 1
ATOM 537 O O . TRP A 1 69 ? 2.973 1.333 0.755 1.00 79.75 69 TRP A O 1
ATOM 547 N N . ARG A 1 70 ? 3.321 -0.412 -0.622 1.00 82.81 70 ARG A N 1
ATOM 548 C CA . ARG A 1 70 ? 2.870 -1.444 0.330 1.00 82.81 70 ARG A CA 1
ATOM 549 C C . ARG A 1 70 ? 3.688 -1.398 1.609 1.00 82.81 70 ARG A C 1
ATOM 551 O O . ARG A 1 70 ? 3.140 -1.478 2.697 1.00 82.81 70 ARG A O 1
ATOM 558 N N . ARG A 1 71 ? 5.008 -1.230 1.483 1.00 82.94 71 ARG A N 1
ATOM 559 C CA . ARG A 1 71 ? 5.897 -1.080 2.642 1.00 82.94 71 ARG A CA 1
ATOM 560 C C . ARG A 1 71 ? 5.598 0.192 3.431 1.00 82.94 71 ARG A C 1
ATOM 562 O O . ARG A 1 71 ? 5.623 0.135 4.650 1.00 82.94 71 ARG A O 1
ATOM 569 N N . SER A 1 72 ? 5.319 1.308 2.759 1.00 85.56 72 SER A N 1
ATOM 570 C CA . SER A 1 72 ? 4.937 2.561 3.423 1.00 85.56 72 SER A CA 1
ATOM 571 C C . SER A 1 72 ? 3.622 2.408 4.190 1.00 85.56 72 SER A C 1
ATOM 573 O O . SER A 1 72 ? 3.568 2.732 5.369 1.00 85.56 72 SER A O 1
ATOM 575 N N . ALA A 1 73 ? 2.603 1.836 3.546 1.00 86.38 73 ALA A N 1
ATOM 576 C CA . ALA A 1 73 ? 1.297 1.565 4.139 1.00 86.38 73 ALA A CA 1
ATOM 577 C C . ALA A 1 73 ? 1.391 0.635 5.357 1.00 86.38 73 ALA A C 1
ATOM 579 O O . ALA A 1 73 ? 0.849 0.932 6.416 1.00 86.38 73 ALA A O 1
ATOM 580 N N . LEU A 1 74 ? 2.132 -0.472 5.228 1.00 87.56 74 LEU A N 1
ATOM 581 C CA . LEU A 1 74 ? 2.331 -1.417 6.328 1.00 87.56 74 LEU A CA 1
ATOM 582 C C . LEU A 1 74 ? 3.106 -0.792 7.492 1.00 87.56 74 LEU A C 1
ATOM 584 O O . LEU A 1 74 ? 2.783 -1.080 8.637 1.00 87.56 74 LEU A O 1
ATOM 588 N N . LYS A 1 75 ? 4.086 0.081 7.216 1.00 89.06 75 LYS A N 1
ATOM 589 C CA . LYS A 1 75 ? 4.812 0.815 8.263 1.00 89.06 75 LYS A CA 1
ATOM 590 C C . LYS A 1 75 ? 3.899 1.758 9.041 1.00 89.06 75 LYS A C 1
ATOM 592 O O . LYS A 1 75 ? 3.967 1.755 10.261 1.00 89.06 75 LYS A O 1
ATOM 597 N N . GLN A 1 76 ? 3.060 2.526 8.347 1.00 88.38 76 GLN A N 1
ATOM 598 C CA . GLN A 1 76 ? 2.102 3.427 8.995 1.00 88.38 76 GLN A CA 1
ATOM 599 C C . GLN A 1 76 ? 1.093 2.643 9.844 1.00 88.38 76 GLN A C 1
ATOM 601 O O . GLN A 1 76 ? 0.807 3.027 10.972 1.00 88.38 76 GLN A O 1
ATOM 606 N N . LEU A 1 77 ? 0.616 1.494 9.353 1.00 87.56 77 LEU A N 1
ATOM 607 C CA . LEU A 1 77 ? -0.252 0.619 10.140 1.00 87.56 77 LEU A CA 1
ATOM 608 C C . LEU A 1 77 ? 0.471 0.057 11.377 1.00 87.56 77 LEU A C 1
ATOM 610 O O . LEU A 1 77 ? -0.094 0.061 12.463 1.00 87.56 77 LEU A O 1
ATOM 614 N N . ASP A 1 78 ? 1.723 -0.388 11.244 1.00 87.56 78 ASP A N 1
ATOM 615 C CA . ASP A 1 78 ? 2.524 -0.865 12.383 1.00 87.56 78 ASP A CA 1
ATOM 616 C C . ASP A 1 78 ? 2.800 0.237 13.420 1.00 87.56 78 ASP A C 1
ATOM 618 O O . ASP A 1 78 ? 2.903 -0.055 14.610 1.00 87.56 78 ASP A O 1
ATOM 622 N N . GLU A 1 79 ? 2.917 1.492 12.992 1.00 88.25 79 GLU A N 1
ATOM 623 C CA . GLU A 1 79 ? 3.058 2.645 13.882 1.00 88.25 79 GLU A CA 1
ATOM 624 C C . GLU A 1 79 ? 1.784 2.880 14.702 1.00 88.25 79 GLU A C 1
ATOM 626 O O . GLU A 1 79 ? 1.864 2.967 15.926 1.00 88.25 79 GLU A O 1
ATOM 631 N N . ILE A 1 80 ? 0.609 2.850 14.062 1.00 85.56 80 ILE A N 1
ATOM 632 C CA . ILE A 1 80 ? -0.690 2.922 14.752 1.00 85.56 80 ILE A CA 1
ATOM 633 C C . ILE A 1 80 ? -0.813 1.777 15.774 1.00 85.56 80 ILE A C 1
ATOM 635 O O . ILE A 1 80 ? -1.196 1.997 16.920 1.00 85.56 80 ILE A O 1
ATOM 639 N N . ILE A 1 81 ? -0.409 0.555 15.416 1.00 82.94 81 ILE A N 1
ATOM 640 C CA . ILE A 1 81 ? -0.460 -0.595 16.336 1.00 82.94 81 ILE A CA 1
ATOM 641 C C . ILE A 1 81 ? 0.387 -0.353 17.590 1.00 82.94 81 ILE A C 1
ATOM 643 O O . ILE A 1 81 ? -0.054 -0.643 18.701 1.00 82.94 81 ILE A O 1
ATOM 647 N N . LYS A 1 82 ? 1.605 0.176 17.430 1.00 83.69 82 LYS A N 1
ATOM 648 C CA . LYS A 1 82 ? 2.512 0.432 18.559 1.00 83.69 82 LYS A CA 1
ATOM 649 C C . LYS A 1 82 ? 1.974 1.500 19.500 1.00 83.69 82 LYS A C 1
ATOM 651 O O . LYS A 1 82 ? 2.087 1.338 20.710 1.00 83.69 82 LYS A O 1
ATOM 656 N N . THR A 1 83 ? 1.385 2.557 18.951 1.00 80.31 83 THR A N 1
ATOM 657 C CA . THR A 1 83 ? 0.843 3.674 19.734 1.00 80.31 83 THR A CA 1
ATOM 658 C C . THR A 1 83 ? -0.357 3.255 20.586 1.00 80.31 83 THR A C 1
ATOM 660 O O . THR A 1 83 ? -0.555 3.793 21.671 1.00 80.31 83 THR A O 1
ATOM 663 N N . HIS A 1 84 ? -1.137 2.270 20.133 1.00 72.69 84 HIS A N 1
ATOM 664 C CA . HIS A 1 84 ? -2.414 1.914 20.755 1.00 72.69 84 HIS A CA 1
ATOM 665 C C . HIS A 1 84 ? -2.467 0.503 21.379 1.00 72.69 84 HIS A C 1
ATOM 667 O O . HIS A 1 84 ? -3.515 0.088 21.868 1.00 72.69 84 HIS A O 1
ATOM 673 N N . GLY A 1 85 ? -1.357 -0.244 21.377 1.00 65.12 85 GLY A N 1
ATOM 674 C CA . GLY A 1 85 ? -1.290 -1.639 21.834 1.00 65.12 85 GLY A CA 1
ATOM 675 C C . GLY A 1 85 ? -1.106 -1.862 23.342 1.00 65.12 85 GLY A C 1
ATOM 676 O O . GLY A 1 85 ? -1.049 -3.014 23.764 1.00 65.12 85 GLY A O 1
ATOM 677 N N . THR A 1 86 ? -0.987 -0.816 24.162 1.00 59.34 86 THR A N 1
ATOM 678 C CA . THR A 1 86 ? -0.801 -0.945 25.618 1.00 59.34 86 THR A CA 1
ATOM 679 C C . THR A 1 86 ? -2.147 -0.918 26.356 1.00 59.34 86 THR A C 1
ATOM 681 O O . THR A 1 86 ? -2.789 0.135 26.415 1.00 59.34 86 THR A O 1
ATOM 684 N N . PRO A 1 87 ? -2.607 -2.046 26.937 1.00 58.94 87 PRO A N 1
ATOM 685 C CA . PRO A 1 87 ? -3.819 -2.055 27.748 1.00 58.94 87 PRO A CA 1
ATOM 686 C C . PRO A 1 87 ? -3.587 -1.275 29.049 1.00 58.94 87 PRO A C 1
ATOM 688 O O . PRO A 1 87 ? -2.585 -1.480 29.732 1.00 58.94 87 PRO A O 1
ATOM 691 N N . ALA A 1 88 ? -4.514 -0.380 29.396 1.00 58.12 88 ALA A N 1
ATOM 692 C CA . ALA A 1 88 ? -4.544 0.244 30.716 1.00 58.12 88 ALA A CA 1
ATOM 693 C C . ALA A 1 88 ? -5.228 -0.708 31.705 1.00 58.12 88 ALA A C 1
ATOM 695 O O . ALA A 1 88 ? -6.309 -1.217 31.421 1.00 58.12 88 ALA A O 1
ATOM 696 N N . THR A 1 89 ? -4.601 -0.942 32.852 1.00 61.25 89 THR A N 1
ATOM 697 C CA . THR A 1 89 ? -5.018 -1.914 33.880 1.00 61.25 89 THR A CA 1
ATOM 698 C C . THR A 1 89 ? -6.092 -1.403 34.843 1.00 61.25 89 THR A C 1
ATOM 700 O O . THR A 1 89 ? -6.539 -2.140 35.720 1.00 61.25 89 THR A O 1
ATOM 703 N N . ASP A 1 90 ? -6.537 -0.160 34.679 1.00 66.88 90 ASP A N 1
ATOM 704 C CA . ASP A 1 90 ? -7.228 0.579 35.730 1.00 66.88 90 ASP A CA 1
ATOM 705 C C . ASP A 1 90 ? -8.703 0.807 35.339 1.00 66.88 90 ASP A C 1
ATOM 707 O O . ASP A 1 90 ? -9.064 0.814 34.164 1.00 66.88 90 ASP A O 1
ATOM 711 N N . ASN A 1 91 ? -9.591 1.039 36.303 1.00 64.19 91 ASN A N 1
ATOM 712 C CA . ASN A 1 91 ? -11.014 1.347 36.086 1.00 64.19 91 ASN A CA 1
ATOM 713 C C . ASN A 1 91 ? -11.247 2.680 35.342 1.00 64.19 91 ASN A C 1
ATOM 715 O O . ASN A 1 91 ? -12.102 2.724 34.458 1.00 64.19 91 ASN A O 1
ATOM 719 N N . THR A 1 92 ? -10.427 3.708 35.592 1.00 64.12 92 THR A N 1
ATOM 720 C CA . THR A 1 92 ? -10.300 4.914 34.734 1.00 64.12 92 THR A CA 1
ATOM 721 C C . THR A 1 92 ? -9.820 4.559 33.318 1.00 64.12 92 THR A C 1
ATOM 723 O O . THR A 1 92 ? -10.037 5.283 32.349 1.00 64.12 92 THR A O 1
ATOM 726 N N . GLY A 1 93 ? -9.188 3.395 33.174 1.00 63.06 93 GLY A N 1
ATOM 727 C CA . GLY A 1 93 ? -8.700 2.849 31.921 1.00 63.06 93 GLY A CA 1
ATOM 728 C C . GLY A 1 93 ? -9.792 2.399 30.955 1.00 63.06 93 GLY A C 1
ATOM 729 O O . GLY A 1 93 ? -9.488 2.376 29.769 1.00 63.06 93 GLY A O 1
ATOM 730 N N . ARG A 1 94 ? -11.037 2.110 31.384 1.00 66.75 94 ARG A N 1
ATOM 731 C CA . ARG A 1 94 ? -12.105 1.653 30.462 1.00 66.75 94 ARG A CA 1
ATOM 732 C C . ARG A 1 94 ? -12.590 2.743 29.507 1.00 66.75 94 ARG A C 1
ATOM 734 O O . ARG A 1 94 ? -12.655 2.498 28.308 1.00 66.75 94 ARG A O 1
ATOM 741 N N . GLU A 1 95 ? -12.876 3.945 30.004 1.00 72.06 95 GLU A N 1
ATOM 742 C CA . GLU A 1 95 ? -13.270 5.077 29.146 1.00 72.06 95 GLU A CA 1
ATOM 743 C C . GLU A 1 95 ? -12.101 5.532 28.261 1.00 72.06 95 GLU A C 1
ATOM 745 O O . GLU A 1 95 ? -12.259 5.720 27.054 1.00 72.06 95 GLU A O 1
ATOM 750 N N . LEU A 1 96 ? -10.883 5.603 28.819 1.00 73.50 96 LEU A N 1
ATOM 751 C CA . LEU A 1 96 ? -9.675 5.842 28.022 1.00 73.50 96 LEU A CA 1
ATOM 752 C C . LEU A 1 96 ? -9.440 4.742 26.977 1.00 73.50 96 LEU A C 1
ATOM 754 O O . LEU A 1 96 ? -8.888 5.009 25.914 1.00 73.50 96 LEU A O 1
ATOM 758 N N . GLN A 1 97 ? -9.805 3.495 27.267 1.00 77.50 97 GLN A N 1
ATOM 759 C CA . GLN A 1 97 ? -9.701 2.389 26.324 1.00 77.50 97 GLN A CA 1
ATOM 760 C C . GLN A 1 97 ? -10.723 2.538 25.201 1.00 77.50 97 GLN A C 1
ATOM 762 O O . GLN A 1 97 ? -10.306 2.458 24.054 1.00 77.50 97 GLN A O 1
ATOM 767 N N . ALA A 1 98 ? -11.990 2.848 25.489 1.00 75.38 98 ALA A N 1
ATOM 768 C CA . ALA A 1 98 ? -13.005 3.104 24.463 1.00 75.38 98 ALA A CA 1
ATOM 769 C C . ALA A 1 98 ? -12.585 4.233 23.499 1.00 75.38 98 ALA A C 1
ATOM 771 O O . ALA A 1 98 ? -12.583 4.034 22.285 1.00 75.38 98 ALA A O 1
ATOM 772 N N . ASN A 1 99 ? -12.095 5.361 24.031 1.00 79.50 99 ASN A N 1
ATOM 773 C CA . ASN A 1 99 ? -11.579 6.473 23.220 1.00 79.50 99 ASN A CA 1
ATOM 774 C C . ASN A 1 99 ? -10.334 6.081 22.396 1.00 79.50 99 ASN A C 1
ATOM 776 O O . ASN A 1 99 ? -10.154 6.513 21.253 1.00 79.50 99 ASN A O 1
ATOM 780 N N . ARG A 1 100 ? -9.452 5.235 22.949 1.00 80.25 100 ARG A N 1
ATOM 781 C CA . ARG A 1 100 ? -8.290 4.695 22.219 1.00 80.25 100 ARG A CA 1
ATOM 782 C C . ARG A 1 100 ? -8.699 3.745 21.101 1.00 80.25 100 ARG A C 1
ATOM 784 O O . ARG A 1 100 ? -8.106 3.808 20.031 1.00 80.25 100 ARG A O 1
ATOM 791 N N . LEU A 1 101 ? -9.692 2.888 21.331 1.00 80.00 101 LEU A N 1
ATOM 792 C CA . LEU A 1 101 ? -10.244 2.015 20.301 1.00 80.00 101 LEU A CA 1
ATOM 793 C C . LEU A 1 101 ? -10.828 2.877 19.179 1.00 80.00 101 LEU A C 1
ATOM 795 O O . LEU A 1 101 ? -10.347 2.805 18.056 1.00 80.00 101 LEU A O 1
ATOM 799 N N . GLN A 1 102 ? -11.724 3.813 19.480 1.00 81.38 102 GLN A N 1
ATOM 800 C CA . GLN A 1 102 ? -12.301 4.682 18.453 1.00 81.38 102 GLN A CA 1
ATOM 801 C C . GLN A 1 102 ? -11.231 5.417 17.618 1.00 81.38 102 GLN A C 1
ATOM 803 O O . GLN A 1 102 ? -11.221 5.311 16.390 1.00 81.38 102 GLN A O 1
ATOM 808 N N . SER A 1 103 ? -10.251 6.053 18.272 1.00 81.44 103 SER A N 1
ATOM 809 C CA . SER A 1 103 ? -9.149 6.733 17.569 1.00 81.44 103 SER A CA 1
ATOM 810 C C . SER A 1 103 ? -8.278 5.788 16.728 1.00 81.44 103 SER A C 1
ATOM 812 O O . SER A 1 103 ? -7.818 6.188 15.656 1.00 81.44 103 SER A O 1
ATOM 814 N N . THR A 1 104 ? -8.086 4.521 17.129 1.00 84.00 104 THR A N 1
ATOM 815 C CA . THR A 1 104 ? -7.398 3.539 16.265 1.00 84.00 104 THR A CA 1
ATOM 816 C C . THR A 1 104 ? -8.156 3.249 14.984 1.00 84.00 104 THR A C 1
ATOM 818 O O . THR A 1 104 ? -7.542 3.212 13.915 1.00 84.00 104 THR A O 1
ATOM 821 N N . ALA A 1 105 ? -9.466 3.019 15.069 1.00 83.12 105 ALA A N 1
ATOM 822 C CA . ALA A 1 105 ? -10.267 2.717 13.893 1.00 83.12 105 ALA A CA 1
ATOM 823 C C . ALA A 1 105 ? -10.386 3.933 12.970 1.00 83.12 105 ALA A C 1
ATOM 825 O O . ALA A 1 105 ? -10.282 3.772 11.756 1.00 83.12 105 ALA A O 1
ATOM 826 N N . GLU A 1 106 ? -10.501 5.148 13.508 1.00 85.00 106 GLU A N 1
ATOM 827 C CA . GLU A 1 106 ? -10.479 6.387 12.720 1.00 85.00 106 GLU A CA 1
ATOM 828 C C . GLU A 1 106 ? -9.137 6.600 12.003 1.00 85.00 106 GLU A C 1
ATOM 830 O O . GLU A 1 106 ? -9.108 6.914 10.806 1.00 85.00 106 GLU A O 1
ATOM 835 N N . ALA A 1 107 ? -8.014 6.361 12.691 1.00 86.44 107 ALA A N 1
ATOM 836 C CA . ALA A 1 107 ? -6.683 6.418 12.088 1.00 86.44 107 ALA A CA 1
ATOM 837 C C . ALA A 1 107 ? -6.528 5.369 10.974 1.00 86.44 107 ALA A C 1
ATOM 839 O O . ALA A 1 107 ? -6.024 5.674 9.888 1.00 86.44 107 ALA A O 1
ATOM 840 N N . CYS A 1 108 ? -7.024 4.148 11.201 1.00 86.56 108 CYS A N 1
ATOM 841 C CA . CYS A 1 108 ? -7.055 3.098 10.185 1.00 86.56 108 CYS A CA 1
ATOM 842 C C . CYS A 1 108 ? -7.936 3.488 8.991 1.00 86.56 108 CYS A C 1
ATOM 844 O O . CYS A 1 108 ? -7.503 3.343 7.850 1.00 86.56 108 CYS A O 1
ATOM 846 N N . ASN A 1 109 ? -9.131 4.033 9.227 1.00 87.62 109 ASN A N 1
ATOM 847 C CA . ASN A 1 109 ? -10.038 4.506 8.181 1.00 87.62 109 ASN A CA 1
ATOM 848 C C . ASN A 1 109 ? -9.388 5.595 7.328 1.00 87.62 109 ASN A C 1
ATOM 850 O O . ASN A 1 109 ? -9.414 5.515 6.102 1.00 87.62 109 ASN A O 1
ATOM 854 N N . THR A 1 110 ? -8.756 6.580 7.964 1.00 87.12 110 THR A N 1
ATOM 855 C CA . THR A 1 110 ? -8.064 7.674 7.271 1.00 87.12 110 THR A CA 1
ATOM 856 C C . THR A 1 110 ? -6.927 7.144 6.403 1.00 87.12 110 THR A C 1
ATOM 858 O O . THR A 1 110 ? -6.802 7.524 5.238 1.00 87.12 110 THR A O 1
ATOM 861 N N . LEU A 1 111 ? -6.134 6.208 6.932 1.00 88.88 111 LEU A N 1
ATOM 862 C CA . LEU A 1 111 ? -5.049 5.562 6.199 1.00 88.88 111 LEU A CA 1
ATOM 863 C C . LEU A 1 111 ? -5.579 4.776 4.996 1.00 88.88 111 LEU A C 1
ATOM 865 O O . LEU A 1 111 ? -5.077 4.946 3.886 1.00 88.88 111 LEU A O 1
ATOM 869 N N . VAL A 1 112 ? -6.602 3.938 5.179 1.00 87.88 112 VAL A N 1
ATOM 870 C CA . VAL A 1 112 ? -7.170 3.136 4.084 1.00 87.88 112 VAL A CA 1
ATOM 871 C C . VAL A 1 112 ? -7.805 4.038 3.027 1.00 87.88 112 VAL A C 1
ATOM 873 O O . VAL A 1 112 ? -7.547 3.835 1.842 1.00 87.88 112 VAL A O 1
ATOM 876 N N . LYS A 1 113 ? -8.549 5.078 3.423 1.00 87.31 113 LYS A N 1
ATOM 877 C CA . LYS A 1 113 ? -9.096 6.082 2.495 1.00 87.31 113 LYS A CA 1
ATOM 878 C C . LYS A 1 113 ? -7.991 6.768 1.695 1.00 87.31 113 LYS A C 1
ATOM 880 O O . LYS A 1 113 ? -8.076 6.823 0.470 1.00 87.31 113 LYS A O 1
ATOM 885 N N . ALA A 1 114 ? -6.916 7.209 2.350 1.00 86.94 114 ALA A N 1
ATOM 886 C CA . ALA A 1 114 ? -5.769 7.806 1.671 1.00 86.94 114 ALA A CA 1
ATOM 887 C C . ALA A 1 114 ? -5.116 6.835 0.670 1.00 86.94 114 ALA A C 1
ATOM 889 O O . ALA A 1 114 ? -4.767 7.239 -0.440 1.00 86.94 114 ALA A O 1
ATOM 890 N N . LEU A 1 115 ? -4.995 5.548 1.015 1.00 87.00 115 LEU A N 1
ATOM 891 C CA . LEU A 1 115 ? -4.473 4.522 0.105 1.00 87.00 115 LEU A CA 1
ATOM 892 C C . LEU A 1 115 ? -5.394 4.276 -1.090 1.00 87.00 115 LEU A C 1
ATOM 894 O O . LEU A 1 115 ? -4.900 4.144 -2.209 1.00 87.00 115 LEU A O 1
ATOM 898 N N . VAL A 1 116 ? -6.710 4.222 -0.868 1.00 85.94 116 VAL A N 1
ATOM 899 C CA . VAL A 1 116 ? -7.701 4.050 -1.937 1.00 85.94 116 VAL A CA 1
ATOM 900 C C . VAL A 1 116 ? -7.653 5.232 -2.895 1.00 85.94 116 VAL A C 1
ATOM 902 O O . VAL A 1 116 ? -7.555 5.004 -4.094 1.00 85.94 116 VAL A O 1
ATOM 905 N N . ILE A 1 117 ? -7.616 6.471 -2.399 1.00 84.81 117 ILE A N 1
ATOM 906 C CA . ILE A 1 117 ? -7.486 7.676 -3.236 1.00 84.81 117 ILE A CA 1
ATOM 907 C C . ILE A 1 117 ? -6.161 7.650 -4.008 1.00 84.81 117 ILE A C 1
ATOM 909 O O . ILE A 1 117 ? -6.134 7.825 -5.225 1.00 84.81 117 ILE A O 1
ATOM 913 N N . GLN A 1 118 ? -5.051 7.334 -3.333 1.00 85.00 118 GLN A N 1
ATOM 914 C CA . GLN A 1 118 ? -3.739 7.214 -3.972 1.00 85.00 118 GLN A CA 1
ATOM 915 C C . GLN A 1 118 ? -3.723 6.157 -5.094 1.00 85.00 118 GLN A C 1
ATOM 917 O O . GLN A 1 118 ? -2.967 6.282 -6.062 1.00 85.00 118 GLN A O 1
ATOM 922 N N . ARG A 1 119 ? -4.525 5.094 -4.962 1.00 83.88 119 ARG A N 1
ATOM 923 C CA . ARG A 1 119 ? -4.600 3.961 -5.898 1.00 83.88 119 ARG A CA 1
ATOM 924 C C . ARG A 1 119 ? -5.822 3.985 -6.808 1.00 83.88 119 ARG A C 1
ATOM 926 O O . ARG A 1 119 ? -5.924 3.128 -7.686 1.00 83.88 119 ARG A O 1
ATOM 933 N N . GLN A 1 120 ? -6.677 4.993 -6.686 1.00 80.12 120 GLN A N 1
ATOM 934 C CA . GLN A 1 120 ? -7.906 5.142 -7.450 1.00 80.12 120 GLN A CA 1
ATOM 935 C C . GLN A 1 120 ? -7.716 4.975 -8.963 1.00 80.12 120 GLN A C 1
ATOM 937 O O . GLN A 1 120 ? -8.500 4.231 -9.541 1.00 80.12 120 GLN A O 1
ATOM 942 N N . PRO A 1 121 ? -6.683 5.531 -9.636 1.00 78.56 121 PRO A N 1
ATOM 943 C CA . PRO A 1 121 ? -6.528 5.314 -11.078 1.00 78.56 121 PRO A CA 1
ATOM 944 C C . PRO A 1 121 ? -6.272 3.844 -11.451 1.00 78.56 121 PRO A C 1
ATOM 946 O O . PRO A 1 121 ? -6.678 3.401 -12.522 1.00 78.56 121 PRO A O 1
ATOM 949 N N . PHE A 1 122 ? -5.625 3.062 -10.579 1.00 79.50 122 PHE A N 1
ATOM 950 C CA . PHE A 1 122 ? -5.396 1.630 -10.802 1.00 79.50 122 PHE A CA 1
ATOM 951 C C . PHE A 1 122 ? -6.658 0.810 -10.531 1.00 79.50 122 PHE A C 1
ATOM 953 O O . PHE A 1 122 ? -6.977 -0.089 -11.307 1.00 79.50 122 PHE A O 1
ATOM 960 N N . ILE A 1 123 ? -7.383 1.152 -9.463 1.00 77.56 123 ILE A N 1
ATOM 961 C CA . ILE A 1 123 ? -8.674 0.556 -9.101 1.00 77.56 123 ILE A CA 1
ATOM 962 C C . ILE A 1 123 ? -9.686 0.828 -10.226 1.00 77.56 123 ILE A C 1
ATOM 964 O O . ILE A 1 123 ? -10.194 -0.112 -10.827 1.00 77.56 123 ILE A O 1
ATOM 968 N N . ALA A 1 124 ? -9.880 2.088 -10.618 1.00 77.12 124 ALA A N 1
ATOM 969 C CA . ALA A 1 124 ? -10.779 2.484 -11.701 1.00 77.12 124 ALA A CA 1
ATOM 970 C C . ALA A 1 124 ? -10.429 1.803 -13.033 1.00 77.12 124 ALA A C 1
ATOM 972 O O . ALA A 1 124 ? -11.318 1.345 -13.742 1.00 77.12 124 ALA A O 1
ATOM 973 N N . LYS A 1 125 ? -9.137 1.659 -13.360 1.00 77.44 125 LYS A N 1
ATOM 974 C CA . LYS A 1 125 ? -8.710 0.934 -14.566 1.00 77.44 125 LYS A CA 1
ATOM 975 C C . LYS A 1 125 ? -9.016 -0.566 -14.501 1.00 77.44 125 LYS A C 1
ATOM 977 O O . LYS A 1 125 ? -9.334 -1.151 -15.531 1.00 77.44 125 LYS A O 1
ATOM 982 N N . LYS A 1 126 ? -8.872 -1.197 -13.331 1.00 74.31 126 LYS A N 1
ATOM 983 C CA . LYS A 1 126 ? -9.106 -2.639 -13.150 1.00 74.31 126 LYS A CA 1
ATOM 984 C C . LYS A 1 126 ? -10.599 -2.974 -13.149 1.00 74.31 126 LYS A C 1
ATOM 986 O O . LYS A 1 126 ? -10.983 -3.966 -13.756 1.00 74.31 126 LYS A O 1
ATOM 991 N N . TYR A 1 127 ? -11.411 -2.156 -12.485 1.00 68.62 127 TYR A N 1
ATOM 992 C CA . TYR A 1 127 ? -12.837 -2.421 -12.289 1.00 68.62 127 TYR A CA 1
ATOM 993 C C . TYR A 1 127 ? -13.733 -1.731 -13.336 1.00 68.62 127 TYR A C 1
ATOM 995 O O . TYR A 1 127 ? -14.861 -2.163 -13.542 1.00 68.62 127 TYR A O 1
ATOM 1003 N N . GLY A 1 128 ? -13.235 -0.732 -14.076 1.00 67.69 128 GLY A N 1
ATOM 1004 C CA . GLY A 1 128 ? -13.915 -0.151 -15.241 1.00 67.69 128 GLY A CA 1
ATOM 1005 C C . GLY A 1 128 ? -15.344 0.318 -14.940 1.00 67.69 128 GLY A C 1
ATOM 1006 O O . GLY A 1 128 ? -15.571 1.034 -13.969 1.00 67.69 128 GLY A O 1
ATOM 1007 N N . ALA A 1 129 ? -16.309 -0.112 -15.762 1.00 57.44 129 ALA A N 1
ATOM 1008 C CA . ALA A 1 129 ? -17.743 0.153 -15.574 1.00 57.44 129 ALA A CA 1
ATOM 1009 C C . ALA A 1 129 ? -18.364 -0.579 -14.365 1.00 57.44 129 ALA A C 1
ATOM 1011 O O . ALA A 1 129 ? -19.438 -0.197 -13.915 1.00 57.44 129 ALA A O 1
ATOM 1012 N N . ASN A 1 130 ? -17.677 -1.592 -13.827 1.00 58.72 130 ASN A N 1
ATOM 1013 C CA . ASN A 1 130 ? -18.052 -2.302 -12.601 1.00 58.72 130 ASN A CA 1
ATOM 1014 C C . ASN A 1 130 ? -17.395 -1.677 -11.361 1.00 58.72 130 ASN A C 1
ATOM 1016 O O . ASN A 1 130 ? -17.489 -2.243 -10.274 1.00 58.72 130 ASN A O 1
ATOM 1020 N N . ASN A 1 131 ? -16.683 -0.549 -11.508 1.00 62.00 131 ASN A N 1
ATOM 1021 C CA . ASN A 1 131 ? -16.174 0.187 -10.362 1.00 62.00 131 ASN A CA 1
ATOM 1022 C C . ASN A 1 131 ? -17.380 0.646 -9.530 1.00 62.00 131 ASN A C 1
ATOM 1024 O O . ASN A 1 131 ? -18.153 1.466 -10.029 1.00 62.00 131 ASN A O 1
ATOM 1028 N N . PRO A 1 132 ? -17.557 0.158 -8.288 1.00 60.16 132 PRO A N 1
ATOM 1029 C CA . PRO A 1 132 ? -18.786 0.419 -7.551 1.00 60.16 132 PRO A CA 1
ATOM 1030 C C . PRO A 1 132 ? -18.975 1.912 -7.259 1.00 60.16 132 PRO A C 1
ATOM 1032 O O . PRO A 1 132 ? -20.098 2.335 -7.000 1.00 60.16 132 PRO A O 1
ATOM 1035 N N . VAL A 1 133 ? -17.896 2.718 -7.291 1.00 61.00 133 VAL A N 1
ATOM 1036 C CA . VAL A 1 133 ? -17.931 4.122 -6.860 1.00 61.00 133 VAL A CA 1
ATOM 1037 C C . VAL A 1 133 ? -16.923 4.995 -7.622 1.00 61.00 133 VAL A C 1
ATOM 1039 O O . VAL A 1 133 ? -15.712 4.762 -7.597 1.00 61.00 133 VAL A O 1
ATOM 1042 N N . THR A 1 134 ? -17.422 6.044 -8.283 1.00 61.38 134 THR A N 1
ATOM 1043 C CA . THR A 1 134 ? -16.612 7.064 -8.980 1.00 61.38 134 THR A CA 1
ATOM 1044 C C . THR A 1 134 ? -15.839 7.950 -7.997 1.00 61.38 134 THR A C 1
ATOM 1046 O O . THR A 1 134 ? -14.721 8.363 -8.300 1.00 61.38 134 THR A O 1
ATOM 1049 N N . ASP A 1 135 ? -16.401 8.179 -6.805 1.00 72.25 135 ASP A N 1
ATOM 1050 C CA . ASP A 1 135 ? -15.790 8.932 -5.706 1.00 72.25 135 ASP A CA 1
ATOM 1051 C C . ASP A 1 135 ? -15.702 8.102 -4.404 1.00 72.25 135 ASP A C 1
ATOM 1053 O O . ASP A 1 135 ? -16.637 8.100 -3.599 1.00 72.25 135 ASP A O 1
ATOM 1057 N N . PRO A 1 136 ? -14.576 7.410 -4.154 1.00 69.88 136 PRO A N 1
ATOM 1058 C CA . PRO A 1 136 ? -14.362 6.627 -2.938 1.00 69.88 136 PRO A CA 1
ATOM 1059 C C . PRO A 1 136 ? -14.423 7.453 -1.647 1.00 69.88 136 PRO A C 1
ATOM 1061 O O . PRO A 1 136 ? -14.618 6.881 -0.575 1.00 69.88 136 PRO A O 1
ATOM 1064 N N . ALA A 1 137 ? -14.235 8.777 -1.719 1.00 70.94 137 ALA A N 1
ATOM 1065 C CA . ALA A 1 137 ? -14.258 9.642 -0.543 1.00 70.94 137 ALA A CA 1
ATOM 1066 C C . ALA A 1 137 ? -15.678 9.828 0.016 1.00 70.94 137 ALA A C 1
ATOM 1068 O O . ALA A 1 137 ? -15.829 10.040 1.221 1.00 70.94 137 ALA A O 1
ATOM 1069 N N . SER A 1 138 ? -16.699 9.681 -0.835 1.00 78.88 138 SER A N 1
ATOM 1070 C CA . SER A 1 138 ? -18.114 9.770 -0.455 1.00 78.88 138 SER A CA 1
ATOM 1071 C C . SER A 1 138 ? -18.610 8.584 0.386 1.00 78.88 138 SER A C 1
ATOM 1073 O O . SER A 1 138 ? -19.643 8.689 1.045 1.00 78.88 138 SER A O 1
ATOM 1075 N N . LEU A 1 139 ? -17.873 7.467 0.411 1.00 82.00 139 LEU A N 1
ATOM 1076 C CA . LEU A 1 139 ? -18.291 6.251 1.107 1.00 82.00 139 LEU A CA 1
ATOM 1077 C C . LEU A 1 139 ? -18.047 6.322 2.617 1.00 82.00 139 LEU A C 1
ATOM 1079 O O . LEU A 1 139 ? -16.981 6.727 3.109 1.00 82.00 139 LEU A O 1
ATOM 1083 N N . SER A 1 140 ? -19.040 5.845 3.361 1.00 81.94 140 SER A N 1
ATOM 1084 C CA . SER A 1 140 ? -19.018 5.717 4.815 1.00 81.94 140 SER A CA 1
ATOM 1085 C C . SER A 1 140 ? -19.832 4.501 5.269 1.00 81.94 140 SER A C 1
ATOM 1087 O O . SER A 1 140 ? -20.654 3.960 4.522 1.00 81.94 140 SER A O 1
ATOM 1089 N N . GLY A 1 141 ? -19.554 4.034 6.487 1.00 82.94 141 GLY A N 1
ATOM 1090 C CA . GLY A 1 141 ? -20.270 2.914 7.096 1.00 82.94 141 GLY A CA 1
ATOM 1091 C C . GLY A 1 141 ? -20.186 1.616 6.292 1.00 82.94 141 GLY A C 1
ATOM 1092 O O . GLY A 1 141 ? -19.125 1.253 5.788 1.00 82.94 141 GLY A O 1
ATOM 1093 N N . GLU A 1 142 ? -21.312 0.918 6.169 1.00 82.88 142 GLU A N 1
ATOM 1094 C CA . GLU A 1 142 ? -21.394 -0.390 5.502 1.00 82.88 142 GLU A CA 1
ATOM 1095 C C . GLU A 1 142 ? -21.051 -0.323 4.008 1.00 82.88 142 GLU A C 1
ATOM 1097 O O . GLU A 1 142 ? -20.396 -1.216 3.478 1.00 82.88 142 GLU A O 1
ATOM 1102 N N . SER A 1 143 ? -21.417 0.766 3.320 1.00 82.69 143 SER A N 1
ATOM 1103 C CA . SER A 1 143 ? -21.094 0.951 1.894 1.00 82.69 143 SER A CA 1
ATOM 1104 C C . SER A 1 143 ? -19.582 0.983 1.637 1.00 82.69 143 SER A C 1
ATOM 1106 O O . SER A 1 143 ? -19.095 0.456 0.635 1.00 82.69 143 SER A O 1
ATOM 1108 N N . TRP A 1 144 ? -18.832 1.559 2.579 1.00 85.56 144 TRP A N 1
ATOM 1109 C CA . TRP A 1 144 ? -17.376 1.597 2.555 1.00 85.56 144 TRP A CA 1
ATOM 1110 C C . TRP A 1 144 ? -16.769 0.212 2.790 1.00 85.56 144 TRP A C 1
ATOM 1112 O O . TRP A 1 144 ? -15.866 -0.191 2.058 1.00 85.56 144 TRP A O 1
ATOM 1122 N N . VAL A 1 145 ? -17.290 -0.539 3.761 1.00 86.44 145 VAL A N 1
ATOM 1123 C CA . VAL A 1 145 ? -16.828 -1.899 4.072 1.00 86.44 145 VAL A CA 1
ATOM 1124 C C . VAL A 1 145 ? -17.094 -2.855 2.905 1.00 86.44 145 VAL A C 1
ATOM 1126 O O . VAL A 1 145 ? -16.156 -3.489 2.424 1.00 86.44 145 VAL A O 1
ATOM 1129 N N . ASN A 1 146 ? -18.309 -2.851 2.351 1.00 85.25 146 ASN A N 1
ATOM 1130 C CA . ASN A 1 146 ? -18.683 -3.666 1.190 1.00 85.25 146 ASN A CA 1
ATOM 1131 C C . ASN A 1 146 ? -17.787 -3.392 -0.027 1.00 85.25 146 ASN A C 1
ATOM 1133 O O . ASN A 1 146 ? -17.398 -4.309 -0.752 1.00 85.25 146 ASN A O 1
ATOM 1137 N N . PHE A 1 147 ? -17.414 -2.127 -0.246 1.00 85.12 147 PHE A N 1
ATOM 1138 C CA . PHE A 1 147 ? -16.454 -1.767 -1.285 1.00 85.12 147 PHE A CA 1
ATOM 1139 C C . PHE A 1 147 ? -15.077 -2.404 -1.039 1.00 85.12 147 PHE A C 1
ATOM 1141 O O . PHE A 1 147 ? -14.496 -2.997 -1.952 1.00 85.12 147 PHE A O 1
ATOM 1148 N N . LEU A 1 148 ? -14.545 -2.309 0.184 1.00 85.19 148 LEU A N 1
ATOM 1149 C CA . LEU A 1 148 ? -13.245 -2.893 0.529 1.00 85.19 148 LEU A CA 1
ATOM 1150 C C . LEU A 1 148 ? -13.248 -4.421 0.405 1.00 85.19 148 LEU A C 1
ATOM 1152 O O . LEU A 1 148 ? -12.270 -4.989 -0.092 1.00 85.19 148 LEU A O 1
ATOM 1156 N N . GLU A 1 149 ? -14.338 -5.065 0.817 1.00 85.44 149 GLU A N 1
ATOM 1157 C CA . GLU A 1 149 ? -14.560 -6.503 0.680 1.00 85.44 149 GLU A CA 1
ATOM 1158 C C . GLU A 1 149 ? -14.624 -6.931 -0.786 1.00 85.44 149 GLU A C 1
ATOM 1160 O O . GLU A 1 149 ? -13.943 -7.884 -1.163 1.00 85.44 149 GLU A O 1
ATOM 1165 N N . GLY A 1 150 ? -15.330 -6.182 -1.640 1.00 81.12 150 GLY A N 1
ATOM 1166 C CA . GLY A 1 150 ? -15.360 -6.425 -3.085 1.00 81.12 150 GLY A CA 1
ATOM 1167 C C . GLY A 1 150 ? -13.970 -6.335 -3.724 1.00 81.12 150 GLY A C 1
ATOM 1168 O O . GLY A 1 150 ? -13.555 -7.228 -4.464 1.00 81.12 150 GLY A O 1
ATOM 1169 N N . VAL A 1 151 ? -13.183 -5.313 -3.360 1.00 81.56 151 VAL A N 1
ATOM 1170 C CA . VAL A 1 151 ? -11.788 -5.171 -3.821 1.00 81.56 151 VAL A CA 1
ATOM 1171 C C . VAL A 1 151 ? -10.914 -6.348 -3.364 1.00 81.56 151 VAL A C 1
ATOM 1173 O O . VAL A 1 151 ? -9.985 -6.741 -4.077 1.00 81.56 151 VAL A O 1
ATOM 1176 N N . TYR A 1 152 ? -11.179 -6.909 -2.183 1.00 81.56 152 TYR A N 1
ATOM 1177 C CA . TYR A 1 152 ? -10.450 -8.061 -1.658 1.00 81.56 152 TYR A CA 1
ATOM 1178 C C . TYR A 1 152 ? -10.867 -9.378 -2.314 1.00 81.56 152 TYR A C 1
ATOM 1180 O O . TYR A 1 152 ? -9.985 -10.156 -2.686 1.00 81.56 152 TYR A O 1
ATOM 1188 N N . ALA A 1 153 ? -12.169 -9.610 -2.489 1.00 79.81 153 ALA A N 1
ATOM 1189 C CA . ALA A 1 153 ? -12.729 -10.815 -3.094 1.00 79.81 153 ALA A CA 1
ATOM 1190 C C . ALA A 1 153 ? -12.152 -11.053 -4.497 1.00 79.81 153 ALA A C 1
ATOM 1192 O O . ALA A 1 153 ? -11.665 -12.145 -4.790 1.00 79.81 153 ALA A O 1
ATOM 1193 N N . ASP A 1 154 ? -12.052 -9.998 -5.306 1.00 75.12 154 ASP A N 1
ATOM 1194 C CA . ASP A 1 154 ? -11.459 -10.063 -6.646 1.00 75.12 154 ASP A CA 1
ATOM 1195 C C . ASP A 1 154 ? -9.948 -10.337 -6.643 1.00 75.12 154 ASP A C 1
ATOM 1197 O O . ASP A 1 154 ? -9.380 -10.794 -7.638 1.00 75.12 154 ASP A O 1
ATOM 1201 N N . CYS A 1 155 ? -9.254 -10.044 -5.543 1.00 71.94 155 CYS A N 1
ATOM 1202 C CA . CYS A 1 155 ? -7.835 -10.353 -5.397 1.00 71.94 155 CYS A CA 1
ATOM 1203 C C . CYS A 1 155 ? -7.585 -11.729 -4.760 1.00 71.94 155 CYS A C 1
ATOM 1205 O O . CYS A 1 155 ? -6.530 -12.321 -5.010 1.00 71.94 155 CYS A O 1
ATOM 1207 N N . LYS A 1 156 ? -8.507 -12.238 -3.932 1.00 71.25 156 LYS A N 1
ATOM 1208 C CA . LYS A 1 156 ? -8.414 -13.541 -3.253 1.00 71.25 156 LYS A CA 1
ATOM 1209 C C . LYS A 1 156 ? -9.793 -14.195 -3.072 1.00 71.25 156 LYS A C 1
ATOM 1211 O O . LYS A 1 156 ? -10.297 -14.236 -1.951 1.00 71.25 156 LYS A O 1
ATOM 1216 N N . PRO A 1 157 ? -10.337 -14.834 -4.118 1.00 63.06 157 PRO A N 1
ATOM 1217 C CA . PRO A 1 157 ? -11.667 -15.447 -4.060 1.00 63.06 157 PRO A CA 1
ATOM 1218 C C . PRO A 1 157 ? -11.749 -16.690 -3.151 1.00 63.06 157 PRO A C 1
ATOM 1220 O O . PRO A 1 157 ? -12.837 -17.130 -2.809 1.00 63.06 157 PRO A O 1
ATOM 1223 N N . ALA A 1 158 ? -10.610 -17.274 -2.754 1.00 55.44 158 ALA A N 1
ATOM 1224 C CA . ALA A 1 158 ? -10.542 -18.568 -2.063 1.00 55.44 158 ALA A CA 1
ATOM 1225 C C . ALA A 1 158 ? -10.320 -18.497 -0.535 1.00 55.44 158 ALA A C 1
ATOM 1227 O O . ALA A 1 158 ? -10.059 -19.526 0.086 1.00 55.44 158 ALA A O 1
ATOM 1228 N N . ARG A 1 159 ? -10.330 -17.309 0.088 1.00 58.53 159 ARG A N 1
ATOM 1229 C CA . ARG A 1 159 ? -10.121 -17.158 1.544 1.00 58.53 159 ARG A CA 1
ATOM 1230 C C . ARG A 1 159 ? -11.408 -16.726 2.247 1.00 58.53 159 ARG A C 1
ATOM 1232 O O . ARG A 1 159 ? -12.193 -16.024 1.618 1.00 58.53 159 ARG A O 1
ATOM 1239 N N . PRO A 1 160 ? -11.605 -17.116 3.525 1.00 60.47 160 PRO A N 1
ATOM 1240 C CA . PRO A 1 160 ? -12.747 -16.654 4.307 1.00 60.47 160 PRO A CA 1
ATOM 1241 C C . PRO A 1 160 ? -12.819 -15.124 4.297 1.00 60.47 160 PRO A C 1
ATOM 1243 O O . PRO A 1 160 ? -11.782 -14.456 4.192 1.00 60.47 160 PRO A O 1
ATOM 1246 N N . GLY A 1 161 ? -14.057 -14.625 4.346 1.00 65.88 161 GLY A N 1
ATOM 1247 C CA . GLY A 1 161 ? -14.412 -13.220 4.174 1.00 65.88 161 GLY A CA 1
ATOM 1248 C C . GLY A 1 161 ? -13.556 -12.279 5.014 1.00 65.88 161 GLY A C 1
ATOM 1249 O O . GLY A 1 161 ? -13.159 -12.590 6.138 1.00 65.88 161 GLY A O 1
ATOM 1250 N N . LEU A 1 162 ? -13.234 -11.139 4.418 1.00 77.19 162 LEU A N 1
ATOM 1251 C CA . LEU A 1 162 ? -12.561 -10.042 5.088 1.00 77.19 162 LEU A CA 1
ATOM 1252 C C . LEU A 1 162 ? -13.594 -9.337 5.970 1.00 77.19 162 LEU A C 1
ATOM 1254 O O . LEU A 1 162 ? -14.455 -8.663 5.433 1.00 77.19 162 LEU A O 1
ATOM 1258 N N . ASP A 1 163 ? -13.508 -9.486 7.289 1.00 81.56 163 ASP A N 1
ATOM 1259 C CA . ASP A 1 163 ? -14.411 -8.787 8.207 1.00 81.56 163 ASP A CA 1
ATOM 1260 C C . ASP A 1 163 ? -13.818 -7.427 8.603 1.00 81.56 163 ASP A C 1
ATOM 1262 O O . ASP A 1 163 ? -12.816 -7.344 9.322 1.00 81.56 163 ASP A O 1
ATOM 1266 N N . LEU A 1 164 ? -14.407 -6.353 8.073 1.00 81.56 164 LEU A N 1
ATOM 1267 C CA . LEU A 1 164 ? -14.039 -4.963 8.361 1.00 81.56 164 LEU A CA 1
ATOM 1268 C C . LEU A 1 164 ? -15.186 -4.176 9.015 1.00 81.56 164 LEU A C 1
ATOM 1270 O O . LEU A 1 164 ? -15.126 -2.946 9.064 1.00 81.56 164 LEU A O 1
ATOM 1274 N N . SER A 1 165 ? -16.188 -4.867 9.563 1.00 79.88 165 SER A N 1
ATOM 1275 C CA . SER A 1 165 ? -17.329 -4.281 10.289 1.00 79.88 165 SER A CA 1
ATOM 1276 C C . SER A 1 165 ? -16.898 -3.288 11.379 1.00 79.88 165 SER A C 1
ATOM 1278 O O . SER A 1 165 ? -17.465 -2.201 11.507 1.00 79.88 165 SER A O 1
ATOM 1280 N N . ALA A 1 166 ? -15.792 -3.575 12.069 1.00 79.56 166 ALA A N 1
ATOM 1281 C CA . ALA A 1 166 ? -15.199 -2.689 13.069 1.00 79.56 166 ALA A CA 1
ATOM 1282 C C . ALA A 1 166 ? -14.855 -1.274 12.542 1.00 79.56 166 ALA A C 1
ATOM 1284 O O . ALA A 1 166 ? -14.888 -0.308 13.304 1.00 79.56 166 ALA A O 1
ATOM 1285 N N . LEU A 1 167 ? -14.545 -1.112 11.245 1.00 81.44 167 LEU A N 1
ATOM 1286 C CA . LEU A 1 167 ? -14.276 0.205 10.641 1.00 81.44 167 LEU A CA 1
ATOM 1287 C C . LEU A 1 167 ? -15.550 1.008 10.393 1.00 81.44 167 LEU A C 1
ATOM 1289 O O . LEU A 1 167 ? -15.496 2.238 10.456 1.00 81.44 167 LEU A O 1
ATOM 1293 N N . SER A 1 168 ? -16.669 0.343 10.094 1.00 81.75 168 SER A N 1
ATOM 1294 C CA . SER A 1 168 ? -17.967 1.011 10.015 1.00 81.75 168 SER A CA 1
ATOM 1295 C C . SER A 1 168 ? -18.487 1.355 11.404 1.00 81.75 168 SER A C 1
ATOM 1297 O O . SER A 1 168 ? -18.885 2.492 11.630 1.00 81.75 168 SER A O 1
ATOM 1299 N N . GLU A 1 169 ? -18.418 0.417 12.350 1.00 79.31 169 GLU A N 1
ATOM 1300 C CA . GLU A 1 169 ? -18.963 0.575 13.702 1.00 79.31 169 GLU A CA 1
ATOM 1301 C C . GLU A 1 169 ? -18.287 1.701 14.484 1.00 79.31 169 GLU A C 1
ATOM 1303 O O . GLU A 1 169 ? -18.968 2.464 15.167 1.00 79.31 169 GLU A O 1
ATOM 1308 N N . ALA A 1 170 ? -16.972 1.874 14.330 1.00 73.44 170 ALA A N 1
ATOM 1309 C CA . ALA A 1 170 ? -16.232 2.933 15.013 1.00 73.44 170 ALA A CA 1
ATOM 1310 C C . ALA A 1 170 ? -16.682 4.357 14.646 1.00 73.44 170 ALA A C 1
ATOM 1312 O O . ALA A 1 170 ? -16.460 5.278 15.424 1.00 73.44 170 ALA A O 1
ATOM 1313 N N . GLY A 1 171 ? -17.313 4.553 13.482 1.00 70.56 171 GLY A N 1
ATOM 1314 C CA . GLY A 1 171 ? -17.873 5.850 13.093 1.00 70.56 171 GLY A CA 1
ATOM 1315 C C . GLY A 1 171 ? -19.231 6.161 13.732 1.00 70.56 171 GLY A C 1
ATOM 1316 O O . GLY A 1 171 ? -19.645 7.317 13.730 1.00 70.56 171 GLY A O 1
ATOM 1317 N N . TYR A 1 172 ? -19.924 5.148 14.266 1.00 72.00 172 TYR A N 1
ATOM 1318 C CA . TYR A 1 172 ? -21.291 5.273 14.787 1.00 72.00 172 TYR A CA 1
ATOM 1319 C C . TYR A 1 172 ? -21.414 4.935 16.277 1.00 72.00 172 TYR A C 1
ATOM 1321 O O . TYR A 1 172 ? -22.372 5.372 16.914 1.00 72.00 172 TYR A O 1
ATOM 1329 N N . GLN A 1 173 ? -20.474 4.177 16.850 1.00 72.19 173 GLN A N 1
ATOM 1330 C CA . GLN A 1 173 ? -20.510 3.761 18.250 1.00 72.19 173 GLN A CA 1
ATOM 1331 C C . GLN A 1 173 ? -19.449 4.490 19.090 1.00 72.19 173 GLN A C 1
ATOM 1333 O O . GLN A 1 173 ? -18.260 4.363 18.808 1.00 72.19 173 GLN A O 1
ATOM 1338 N N . PRO A 1 174 ? -19.843 5.167 20.186 1.00 63.84 174 PRO A N 1
ATOM 1339 C CA . PRO A 1 174 ? -18.908 5.825 21.104 1.00 63.84 174 PRO A CA 1
ATOM 1340 C C . PRO A 1 174 ? -18.126 4.846 22.002 1.00 63.84 174 PRO A C 1
ATOM 1342 O O . PRO A 1 174 ? -17.269 5.254 22.780 1.00 63.84 174 PRO A O 1
ATOM 1345 N N . SER A 1 175 ? -18.431 3.545 21.972 1.00 64.06 175 SER A N 1
ATOM 1346 C CA . SER A 1 175 ? -17.742 2.527 22.782 1.00 64.06 175 SER A CA 1
ATOM 1347 C C . SER A 1 175 ? -17.617 1.210 22.018 1.00 64.06 175 SER A C 1
ATOM 1349 O O . SER A 1 175 ? -18.293 0.234 22.348 1.00 64.06 175 SER A O 1
ATOM 1351 N N . PRO A 1 176 ? -16.782 1.180 20.968 1.00 68.56 176 PRO A N 1
ATOM 1352 C CA . PRO A 1 176 ? -16.618 -0.015 20.161 1.00 68.56 176 PRO A CA 1
ATOM 1353 C C . PRO A 1 176 ? -15.977 -1.149 20.977 1.00 68.56 176 PRO A C 1
ATOM 1355 O O . PRO A 1 176 ? -15.033 -0.931 21.736 1.00 68.56 176 PRO A O 1
ATOM 1358 N N . THR A 1 177 ? -16.477 -2.374 20.798 1.00 69.50 177 THR A N 1
ATOM 1359 C CA . THR A 1 177 ? -16.018 -3.591 21.500 1.00 69.50 177 THR A CA 1
ATOM 1360 C C . THR A 1 177 ? -15.349 -4.593 20.553 1.00 69.50 177 THR A C 1
ATOM 1362 O O . THR A 1 177 ? -15.450 -5.803 20.733 1.00 69.50 177 THR A O 1
ATOM 1365 N N . TYR A 1 178 ? -14.643 -4.102 19.532 1.00 74.06 178 TYR A N 1
ATOM 1366 C CA . TYR A 1 178 ? -13.944 -4.964 18.580 1.00 74.06 178 TYR A CA 1
ATOM 1367 C C . TYR A 1 178 ? -12.528 -5.334 19.043 1.00 74.06 178 TYR A C 1
ATOM 1369 O O . TYR A 1 178 ? -11.851 -4.605 19.775 1.00 74.06 178 TYR A O 1
ATOM 1377 N N . GLU A 1 179 ? -12.034 -6.468 18.548 1.00 79.81 179 GLU A N 1
ATOM 1378 C CA . GLU A 1 179 ? -10.663 -6.910 18.782 1.00 79.81 179 GLU A CA 1
ATOM 1379 C C . GLU A 1 179 ? -9.691 -6.202 17.821 1.00 79.81 179 GLU A C 1
ATOM 1381 O O . GLU A 1 179 ? -9.622 -6.508 16.628 1.00 79.81 179 GLU A O 1
ATOM 1386 N N . CYS A 1 180 ? -8.890 -5.266 18.342 1.00 75.12 180 CYS A N 1
ATOM 1387 C CA . CYS A 1 180 ? -7.895 -4.525 17.554 1.00 75.12 180 CYS A CA 1
ATOM 1388 C C . CYS A 1 180 ? -6.970 -5.434 16.737 1.00 75.12 180 CYS A C 1
ATOM 1390 O O . CYS A 1 180 ? -6.682 -5.150 15.575 1.00 75.12 180 CYS A O 1
ATOM 1392 N N . GLN A 1 181 ? -6.501 -6.537 17.328 1.00 81.06 181 GLN A N 1
ATOM 1393 C CA . GLN A 1 181 ? -5.581 -7.454 16.652 1.00 81.06 181 GLN A CA 1
ATOM 1394 C C . GLN A 1 181 ? -6.216 -8.095 15.417 1.00 81.06 181 GLN A C 1
ATOM 1396 O O . GLN A 1 181 ? -5.552 -8.204 14.380 1.00 81.06 181 GLN A O 1
ATOM 1401 N N . HIS A 1 182 ? -7.500 -8.453 15.506 1.00 83.31 182 HIS A N 1
ATOM 1402 C CA . HIS A 1 182 ? -8.251 -8.996 14.385 1.00 83.31 182 HIS A CA 1
ATOM 1403 C C . HIS A 1 182 ? -8.350 -7.969 13.253 1.00 83.31 182 HIS A C 1
ATOM 1405 O O . HIS A 1 182 ? -7.909 -8.247 12.134 1.00 83.31 182 HIS A O 1
ATOM 1411 N N . LEU A 1 183 ? -8.806 -6.749 13.561 1.00 83.81 183 LEU A N 1
ATOM 1412 C CA . LEU A 1 183 ? -8.923 -5.660 12.588 1.00 83.81 183 LEU A CA 1
ATOM 1413 C C . LEU A 1 183 ? -7.586 -5.376 11.884 1.00 83.81 183 LEU A C 1
ATOM 1415 O O . LEU A 1 183 ? -7.513 -5.280 10.657 1.00 83.81 183 LEU A O 1
ATOM 1419 N N . PHE A 1 184 ? -6.493 -5.299 12.642 1.00 85.12 184 PHE A N 1
ATOM 1420 C CA . PHE A 1 184 ? -5.167 -5.055 12.078 1.00 85.12 184 PHE A CA 1
ATOM 1421 C C . PHE A 1 184 ? -4.694 -6.187 11.171 1.00 85.12 184 PHE A C 1
ATOM 1423 O O . PHE A 1 184 ? -4.067 -5.934 10.137 1.00 85.12 184 PHE A O 1
ATOM 1430 N N . HIS A 1 185 ? -4.972 -7.437 11.539 1.00 86.75 185 HIS A N 1
ATOM 1431 C CA . HIS A 1 185 ? -4.629 -8.579 10.709 1.00 86.75 185 HIS A CA 1
ATOM 1432 C C . HIS A 1 185 ? -5.394 -8.545 9.378 1.00 86.75 185 HIS A C 1
ATOM 1434 O O . HIS A 1 185 ? -4.765 -8.695 8.325 1.00 86.75 185 HIS A O 1
ATOM 1440 N N . GLN A 1 186 ? -6.698 -8.256 9.407 1.00 87.38 186 GLN A N 1
ATOM 1441 C CA . GLN A 1 186 ? -7.534 -8.106 8.209 1.00 87.38 186 GLN A CA 1
ATOM 1442 C C . GLN A 1 186 ? -7.030 -6.963 7.314 1.00 87.38 186 GLN A C 1
ATOM 1444 O O . GLN A 1 186 ? -6.759 -7.166 6.127 1.00 87.38 186 GLN A O 1
ATOM 1449 N N . LEU A 1 187 ? -6.747 -5.789 7.887 1.00 87.31 187 LEU A N 1
ATOM 1450 C CA . LEU A 1 187 ? -6.186 -4.647 7.157 1.00 87.31 187 LEU A CA 1
ATOM 1451 C C . LEU A 1 187 ? -4.829 -4.958 6.513 1.00 87.31 187 LEU A C 1
ATOM 1453 O O . LEU A 1 187 ? -4.591 -4.613 5.353 1.00 87.31 187 LEU A O 1
ATOM 1457 N N . LYS A 1 188 ? -3.937 -5.669 7.215 1.00 88.19 188 LYS A N 1
ATOM 1458 C CA . LYS A 1 188 ? -2.659 -6.126 6.639 1.00 88.19 188 LYS A CA 1
ATOM 1459 C C . LYS A 1 188 ? -2.875 -7.052 5.446 1.00 88.19 188 LYS A C 1
ATOM 1461 O O . LYS A 1 188 ? -2.118 -6.975 4.474 1.00 88.19 188 LYS A O 1
ATOM 1466 N N . GLN A 1 189 ? -3.865 -7.942 5.506 1.00 87.06 189 GLN A N 1
ATOM 1467 C CA . GLN A 1 189 ? -4.200 -8.810 4.379 1.00 87.06 189 GLN A CA 1
ATOM 1468 C C . GLN A 1 189 ? -4.750 -8.011 3.201 1.00 87.06 189 GLN A C 1
ATOM 1470 O O . GLN A 1 189 ? -4.294 -8.230 2.075 1.00 87.06 189 GLN A O 1
ATOM 1475 N N . TRP A 1 190 ? -5.636 -7.051 3.460 1.00 87.19 190 TRP A N 1
ATOM 1476 C CA . TRP A 1 190 ? -6.200 -6.178 2.439 1.00 87.19 190 TRP A CA 1
ATOM 1477 C C . TRP A 1 190 ? -5.122 -5.349 1.726 1.00 87.19 190 TRP A C 1
ATOM 1479 O O . TRP A 1 190 ? -4.984 -5.439 0.507 1.00 87.19 190 TRP A O 1
ATOM 1489 N N . ILE A 1 191 ? -4.257 -4.645 2.470 1.00 87.19 191 ILE A N 1
ATOM 1490 C CA . ILE A 1 191 ? -3.169 -3.814 1.910 1.00 87.19 191 ILE A CA 1
ATOM 1491 C C . ILE A 1 191 ? -2.225 -4.644 1.027 1.00 87.19 191 ILE A C 1
ATOM 1493 O O . ILE A 1 191 ? -1.716 -4.166 0.010 1.00 87.19 191 ILE A O 1
ATOM 1497 N N . ARG A 1 192 ? -1.978 -5.908 1.394 1.00 84.75 192 ARG A N 1
ATOM 1498 C CA . ARG A 1 192 ? -1.150 -6.826 0.596 1.00 84.75 192 ARG A CA 1
ATOM 1499 C C . ARG A 1 192 ? -1.822 -7.250 -0.710 1.00 84.75 192 ARG A C 1
ATOM 1501 O O . ARG A 1 192 ? -1.107 -7.538 -1.669 1.00 84.75 192 ARG A O 1
ATOM 1508 N N . CYS A 1 193 ? -3.151 -7.313 -0.733 1.00 80.88 193 CYS A N 1
ATOM 1509 C CA . CYS A 1 193 ? -3.937 -7.736 -1.891 1.00 80.88 193 CYS A CA 1
ATOM 1510 C C . CYS A 1 193 ? -4.339 -6.569 -2.800 1.00 80.88 193 CYS A C 1
ATOM 1512 O O . CYS A 1 193 ? -4.581 -6.796 -3.980 1.00 80.88 193 CYS A O 1
ATOM 1514 N N . CYS A 1 194 ? -4.365 -5.338 -2.287 1.00 78.94 194 CYS A N 1
ATOM 1515 C CA . CYS A 1 194 ? -4.750 -4.150 -3.041 1.00 78.94 194 CYS A CA 1
ATOM 1516 C C . CYS A 1 194 ? -3.880 -3.968 -4.320 1.00 78.94 194 CYS A C 1
ATOM 1518 O O . CYS A 1 194 ? -2.650 -4.170 -4.255 1.00 78.94 194 CYS A O 1
ATOM 1520 N N . PRO A 1 195 ? -4.501 -3.673 -5.486 1.00 68.50 195 PRO A N 1
ATOM 1521 C CA . PRO A 1 195 ? -3.817 -3.523 -6.777 1.00 68.50 195 PRO A CA 1
ATOM 1522 C C . PRO A 1 195 ? -2.936 -2.265 -6.894 1.00 68.50 195 PRO A C 1
ATOM 1524 O O . PRO A 1 195 ? -3.270 -1.212 -6.312 1.00 68.50 195 PRO A O 1
#

Foldseek 3Di:
DDDDDDDDPDPDDDVVVVVVVVVVVPDPPDPDPPDPPPCPVVNVVVVVVVVVVVVVVVVVVVVCVVCVVLVVLLVQLVVLCVVLVDQDPDPVRQLVNQVSLLVSLVSLVVSVLVVCVVCVVVLCVVCPPNQVDPDLVPDAAPRNVVNLQVQLCVQPVPDPTLDQNSSRVSVPDSGDPDDPVSNSVSSNSSSVSHD